Protein AF-A0A1G5WCJ1-F1 (afdb_monomer_lite)

Radius of gyration: 30.23 Å; chains: 1; bounding box: 54×42×114 Å

Secondary structure (DSSP, 8-state):
---------THHHHHHHHHHHHHHHHHHHHHHHHHHHHSS-EEEEEEEE-HHHHHHHHHHHHHHTT--S-S-GGGTS---EEEEEEEE-GGGEEEEEE-HHHHHHHHHHHHHHHHHHHHHHHHHHHHHTT----HHHHHHHHHSS-HHHHHHHHSPPSS--HHHHHHHH-EEEE-SEEEEETTEEEEE-TTSPPEEEEE-------

Sequence (206 aa):
MAARKRRRGFGGVIAVFVIMLLLMSVMIFFFLTKEERLAKQSKWVRQVDLTESVTEGIEDYIRLARLGDEIDVKNIVPSIKYNVILTFKSKGEFDESLDQASYEECESLAYKAFEEAVTLLVKNRLEASGRAGNPSDLITETLGCDLATYLKENAPAILPSFDELNSSTQKSGRAETYLCNGNTLVIVKSGEDPILYDKWEGEGNE

Structure (mmCIF, N/CA/C/O backbone):
data_AF-A0A1G5WCJ1-F1
#
_entry.id   AF-A0A1G5WCJ1-F1
#
loop_
_atom_site.group_PDB
_atom_site.id
_atom_site.type_symbol
_atom_site.label_atom_id
_atom_site.label_alt_id
_atom_site.label_comp_id
_atom_site.label_asym_id
_atom_site.label_entity_id
_atom_site.label_seq_id
_atom_site.pdbx_PDB_ins_code
_atom_site.Cartn_x
_atom_site.Cartn_y
_atom_site.Cartn_z
_atom_site.occupancy
_atom_site.B_iso_or_equiv
_atom_site.auth_seq_id
_atom_site.auth_comp_id
_atom_site.auth_asym_id
_atom_site.auth_atom_id
_atom_site.pdbx_PDB_model_num
ATOM 1 N N . MET A 1 1 ? 24.171 28.658 -86.654 1.00 43.09 1 MET A N 1
ATOM 2 C CA . MET A 1 1 ? 23.282 27.797 -85.837 1.00 43.09 1 MET A CA 1
ATOM 3 C C . MET A 1 1 ? 24.130 26.736 -85.147 1.00 43.09 1 MET A C 1
ATOM 5 O O . MET A 1 1 ? 24.638 25.863 -85.831 1.00 43.09 1 MET A O 1
ATOM 9 N N . ALA A 1 2 ? 24.335 26.824 -83.829 1.00 42.12 2 ALA A N 1
ATOM 10 C CA . ALA A 1 2 ? 25.040 25.798 -83.054 1.00 42.12 2 ALA A CA 1
ATOM 11 C C . ALA A 1 2 ? 24.138 25.331 -81.903 1.00 42.12 2 ALA A C 1
ATOM 13 O O . ALA A 1 2 ? 23.795 26.104 -81.008 1.00 42.12 2 ALA A O 1
ATOM 14 N N . ALA A 1 3 ? 23.705 24.072 -81.970 1.00 48.59 3 ALA A N 1
ATOM 15 C CA . ALA A 1 3 ? 22.795 23.456 -81.016 1.00 48.59 3 ALA A CA 1
ATOM 16 C C . ALA A 1 3 ? 23.517 23.141 -79.692 1.00 48.59 3 ALA A C 1
ATOM 18 O O . ALA A 1 3 ? 24.384 22.269 -79.622 1.00 48.59 3 ALA A O 1
ATOM 19 N N . ARG A 1 4 ? 23.135 23.834 -78.611 1.00 49.94 4 ARG A N 1
ATOM 20 C CA . ARG A 1 4 ? 23.560 23.527 -77.235 1.00 49.94 4 ARG A CA 1
ATOM 21 C C . ARG A 1 4 ? 22.879 22.236 -76.768 1.00 49.94 4 ARG A C 1
ATOM 23 O O . ARG A 1 4 ? 21.769 22.252 -76.239 1.00 49.94 4 ARG A O 1
ATOM 30 N N . LYS A 1 5 ? 23.559 21.102 -76.932 1.00 52.97 5 LYS A N 1
ATOM 31 C CA . LYS A 1 5 ? 23.161 19.818 -76.343 1.00 52.97 5 LYS A CA 1
ATOM 32 C C . LYS A 1 5 ? 23.397 19.884 -74.827 1.00 52.97 5 LYS A C 1
ATOM 34 O O . LYS A 1 5 ? 24.508 19.647 -74.360 1.00 52.97 5 LYS A O 1
ATOM 39 N N . ARG A 1 6 ? 22.362 20.250 -74.054 1.00 56.06 6 ARG A N 1
ATOM 40 C CA . ARG A 1 6 ? 22.354 20.136 -72.582 1.00 56.06 6 ARG A CA 1
ATOM 41 C C . ARG A 1 6 ? 22.563 18.664 -72.222 1.00 56.06 6 ARG A C 1
ATOM 43 O O . ARG A 1 6 ? 21.615 17.884 -72.208 1.00 56.06 6 ARG A O 1
ATOM 50 N N . ARG A 1 7 ? 23.808 18.280 -71.931 1.00 55.56 7 ARG A N 1
ATOM 51 C CA . ARG A 1 7 ? 24.102 17.051 -71.193 1.00 55.56 7 ARG A CA 1
ATOM 52 C C . ARG A 1 7 ? 23.465 17.238 -69.816 1.00 55.56 7 ARG A C 1
ATOM 54 O O . ARG A 1 7 ? 24.009 17.969 -68.995 1.00 55.56 7 ARG A O 1
ATOM 61 N N . ARG A 1 8 ? 22.282 16.656 -69.585 1.00 57.47 8 ARG A N 1
ATOM 62 C CA . ARG A 1 8 ? 21.757 16.453 -68.227 1.00 57.47 8 ARG A CA 1
ATOM 63 C C . ARG A 1 8 ? 22.739 15.493 -67.568 1.00 57.47 8 ARG A C 1
ATOM 65 O O . ARG A 1 8 ? 22.722 14.296 -67.828 1.00 57.47 8 ARG A O 1
ATOM 72 N N . GLY A 1 9 ? 23.730 16.095 -66.921 1.00 52.69 9 GLY A N 1
ATOM 73 C CA . GLY A 1 9 ? 24.936 15.428 -66.484 1.00 52.69 9 GLY A CA 1
ATOM 74 C C . GLY A 1 9 ? 24.606 14.416 -65.408 1.00 52.69 9 GLY A C 1
ATOM 75 O O . GLY A 1 9 ? 23.862 14.708 -64.476 1.00 52.69 9 GLY A O 1
ATOM 76 N N . PHE A 1 10 ? 25.227 13.255 -65.545 1.00 58.56 10 PHE A N 1
ATOM 77 C CA . PHE A 1 10 ? 25.381 12.191 -64.558 1.00 58.56 10 PHE A CA 1
ATOM 78 C C . PHE A 1 10 ? 25.511 12.698 -63.098 1.00 58.56 10 PHE A C 1
ATOM 80 O O . PHE A 1 10 ? 25.010 12.065 -62.175 1.00 58.56 10 PHE A O 1
ATOM 87 N N . GLY A 1 11 ? 26.087 13.891 -62.892 1.00 63.50 11 GLY A N 1
ATOM 88 C CA . GLY A 1 11 ? 26.194 14.563 -61.592 1.00 63.50 11 GLY A CA 1
ATOM 89 C C . GLY A 1 11 ? 24.868 14.870 -60.883 1.00 63.50 11 GLY A C 1
ATOM 90 O O . GLY A 1 11 ? 24.838 14.849 -59.659 1.00 63.50 11 GLY A O 1
ATOM 91 N N . GLY A 1 12 ? 23.763 15.088 -61.605 1.00 73.75 12 GLY A N 1
ATOM 92 C CA . GLY A 1 12 ? 22.447 15.273 -60.975 1.00 73.75 12 GLY A CA 1
ATOM 93 C C . GLY A 1 12 ? 21.912 13.985 -60.343 1.00 73.75 12 GLY A C 1
ATOM 94 O O . GLY A 1 12 ? 21.343 14.018 -59.258 1.00 73.75 12 GLY A O 1
ATOM 95 N N . VAL A 1 13 ? 22.155 12.841 -60.988 1.00 76.88 13 VAL A N 1
ATOM 96 C CA . VAL A 1 13 ? 21.764 11.520 -60.469 1.00 76.88 13 VAL A CA 1
ATOM 97 C C . VAL A 1 13 ? 22.635 11.143 -59.270 1.00 76.88 13 VAL A C 1
ATOM 99 O O . VAL A 1 13 ? 22.115 10.682 -58.258 1.00 76.88 13 VAL A O 1
ATOM 102 N N . ILE A 1 14 ? 23.941 11.423 -59.342 1.00 81.69 14 ILE A N 1
ATOM 103 C CA . ILE A 1 14 ? 24.872 11.217 -58.224 1.00 81.69 14 ILE A CA 1
ATOM 104 C C . ILE A 1 14 ? 24.463 12.065 -57.010 1.00 81.69 14 ILE A C 1
ATOM 106 O O . ILE A 1 14 ? 24.415 11.546 -55.900 1.00 81.69 14 ILE A O 1
ATOM 110 N N . ALA A 1 15 ? 24.111 13.340 -57.210 1.00 82.81 15 ALA A N 1
ATOM 111 C CA . ALA A 1 15 ? 23.685 14.218 -56.120 1.00 82.81 15 ALA A CA 1
ATOM 112 C C . ALA A 1 15 ? 22.428 13.696 -55.401 1.00 82.81 15 ALA A C 1
ATOM 114 O O . ALA A 1 15 ? 22.382 13.699 -54.173 1.00 82.81 15 ALA A O 1
ATOM 115 N N . VAL A 1 16 ? 21.437 13.188 -56.145 1.00 86.12 16 VAL A N 1
ATOM 116 C CA . VAL A 1 16 ? 20.223 12.592 -55.557 1.00 86.12 16 VAL A CA 1
ATOM 117 C C . VAL A 1 16 ? 20.556 11.339 -54.744 1.00 86.12 16 VAL A C 1
ATOM 119 O O . VAL A 1 16 ? 20.069 11.202 -53.624 1.00 86.12 16 VAL A O 1
ATOM 122 N N . PHE A 1 17 ? 21.424 10.460 -55.254 1.00 86.12 17 PHE A N 1
ATOM 123 C CA . PHE A 1 17 ? 21.850 9.256 -54.529 1.00 86.12 17 PHE A CA 1
ATOM 124 C C . PHE A 1 17 ? 22.591 9.580 -53.225 1.00 86.12 17 PHE A C 1
ATOM 126 O O . PHE A 1 17 ? 22.332 8.948 -52.203 1.00 86.12 17 PHE A O 1
ATOM 133 N N . VAL A 1 18 ? 23.469 10.588 -53.232 1.00 88.19 18 VAL A N 1
ATOM 134 C CA . VAL A 1 18 ? 24.195 11.026 -52.027 1.00 88.19 18 VAL A CA 1
ATOM 135 C C . VAL A 1 18 ? 23.238 11.600 -50.980 1.00 88.19 18 VAL A C 1
ATOM 137 O O . VAL A 1 18 ? 23.351 11.264 -49.803 1.00 88.19 18 VAL A O 1
ATOM 140 N N . ILE A 1 19 ? 22.259 12.411 -51.394 1.00 88.88 19 ILE A N 1
ATOM 141 C CA . ILE A 1 19 ? 21.236 12.949 -50.485 1.00 88.88 19 ILE A CA 1
ATOM 142 C C . ILE A 1 19 ? 20.392 11.814 -49.894 1.00 88.88 19 ILE A C 1
ATOM 144 O O . ILE A 1 19 ? 20.124 11.815 -48.695 1.00 88.88 19 ILE A O 1
ATOM 148 N N . MET A 1 20 ? 20.009 10.822 -50.703 1.00 89.12 20 MET A N 1
ATOM 149 C CA . MET A 1 20 ? 19.216 9.693 -50.217 1.00 89.12 20 MET A CA 1
ATOM 150 C C . MET A 1 20 ? 19.988 8.837 -49.203 1.00 89.12 20 MET A C 1
ATOM 152 O O . MET A 1 20 ? 19.424 8.454 -48.181 1.00 89.12 20 MET A O 1
ATOM 156 N N . LEU A 1 21 ? 21.282 8.593 -49.443 1.00 90.00 21 LEU A N 1
ATOM 157 C CA . LEU A 1 21 ? 22.164 7.888 -48.506 1.00 90.00 21 LEU A CA 1
ATOM 158 C C . LEU A 1 21 ? 22.362 8.665 -47.201 1.00 90.00 21 LEU A C 1
ATOM 160 O O . LEU A 1 21 ? 22.341 8.064 -46.131 1.00 90.00 21 LEU A O 1
ATOM 164 N N . LEU A 1 22 ? 22.504 9.992 -47.269 1.00 88.75 22 LEU A N 1
ATOM 165 C CA . LEU A 1 22 ? 22.587 10.842 -46.079 1.00 88.75 22 LEU A CA 1
ATOM 166 C C . LEU A 1 22 ? 21.291 10.807 -45.269 1.00 88.75 22 LEU A C 1
ATOM 168 O O . LEU A 1 22 ? 21.345 10.642 -44.056 1.00 88.75 22 LEU A O 1
ATOM 172 N N . LEU A 1 23 ? 20.130 10.901 -45.921 1.00 88.00 23 LEU A N 1
ATOM 173 C CA . LEU A 1 23 ? 18.834 10.803 -45.243 1.00 88.00 23 LEU A CA 1
ATOM 174 C C . LEU A 1 23 ? 18.635 9.428 -44.595 1.00 88.00 23 LEU A C 1
ATOM 176 O O . LEU A 1 23 ? 18.203 9.361 -43.448 1.00 88.00 23 LEU A O 1
ATOM 180 N N . MET A 1 24 ? 19.016 8.350 -45.286 1.00 84.56 24 MET A N 1
ATOM 181 C CA . MET A 1 24 ? 19.054 6.995 -44.725 1.00 84.56 24 MET A CA 1
ATOM 182 C C . MET A 1 24 ? 19.982 6.917 -43.510 1.00 84.56 24 MET A C 1
ATOM 184 O O . MET A 1 24 ? 19.574 6.419 -42.467 1.00 84.56 24 MET A O 1
ATOM 188 N N . SER A 1 25 ? 21.197 7.463 -43.602 1.00 83.12 25 SER A N 1
ATOM 189 C CA . SER A 1 25 ? 22.155 7.479 -42.493 1.00 83.12 25 SER A CA 1
ATOM 190 C C . SER A 1 25 ? 21.640 8.269 -41.293 1.00 83.12 25 SER A C 1
ATOM 192 O O . SER A 1 25 ? 21.836 7.834 -40.164 1.00 83.12 25 SER A O 1
ATOM 194 N N . VAL A 1 26 ? 20.981 9.409 -41.514 1.00 80.19 26 VAL A N 1
ATOM 195 C CA . VAL A 1 26 ? 20.380 10.217 -40.443 1.00 80.19 26 VAL A CA 1
ATOM 196 C C . VAL A 1 26 ? 19.203 9.480 -39.812 1.00 80.19 26 VAL A C 1
ATOM 198 O O . VAL A 1 26 ? 19.088 9.479 -38.590 1.00 80.19 26 VAL A O 1
ATOM 201 N N . MET A 1 27 ? 18.365 8.807 -40.607 1.00 76.69 27 MET A N 1
ATOM 202 C CA . MET A 1 27 ? 17.286 7.977 -40.071 1.00 76.69 27 MET A CA 1
ATOM 203 C C . MET A 1 27 ? 17.837 6.829 -39.227 1.00 76.69 27 MET A C 1
ATOM 205 O O . MET A 1 27 ? 17.437 6.683 -38.078 1.00 76.69 27 MET A O 1
ATOM 209 N N . ILE A 1 28 ? 18.785 6.056 -39.760 1.00 74.06 28 ILE A N 1
ATOM 210 C CA . ILE A 1 28 ? 19.407 4.929 -39.056 1.00 74.06 28 ILE A CA 1
ATOM 211 C C . ILE A 1 28 ? 20.088 5.416 -37.772 1.00 74.06 28 ILE A C 1
ATOM 213 O O . ILE A 1 28 ? 19.882 4.826 -36.717 1.00 74.06 28 ILE A O 1
ATOM 217 N N . PHE A 1 29 ? 20.826 6.528 -37.825 1.00 70.12 29 PHE A N 1
ATOM 218 C CA . PHE A 1 29 ? 21.435 7.140 -36.645 1.00 70.12 29 PHE A CA 1
ATOM 219 C C . PHE A 1 29 ? 20.384 7.573 -35.618 1.00 70.12 29 PHE A C 1
ATOM 221 O O . PHE A 1 29 ? 20.557 7.323 -34.431 1.00 70.12 29 PHE A O 1
ATOM 228 N N . PHE A 1 30 ? 19.269 8.172 -36.040 1.00 64.25 30 PHE A N 1
ATOM 229 C CA . PHE A 1 30 ? 18.187 8.569 -35.137 1.00 64.25 30 PHE A CA 1
ATOM 230 C C . PHE A 1 30 ? 17.485 7.362 -34.494 1.00 64.25 30 PHE A C 1
ATOM 232 O O . PHE A 1 30 ? 17.177 7.400 -33.307 1.00 64.25 30 PHE A O 1
ATOM 239 N N . PHE A 1 31 ? 17.274 6.273 -35.241 1.00 61.47 31 PHE A N 1
ATOM 240 C CA . PHE A 1 31 ? 16.707 5.032 -34.702 1.00 61.47 31 PHE A CA 1
ATOM 241 C C . PHE A 1 31 ? 17.670 4.327 -33.734 1.00 61.47 31 PHE A C 1
ATOM 243 O O . PHE A 1 31 ? 17.253 3.975 -32.634 1.00 61.47 31 PHE A O 1
ATOM 250 N N . LEU A 1 32 ? 18.956 4.213 -34.081 1.00 59.09 32 LEU A N 1
ATOM 251 C CA . LEU A 1 32 ? 19.982 3.606 -33.219 1.00 59.09 32 LEU A CA 1
ATOM 252 C C . LEU A 1 32 ? 20.230 4.427 -31.944 1.00 59.09 32 LEU A C 1
ATOM 254 O O . LEU A 1 32 ? 20.323 3.881 -30.850 1.00 59.09 32 LEU A O 1
ATOM 258 N N . THR A 1 33 ? 20.277 5.757 -32.049 1.00 54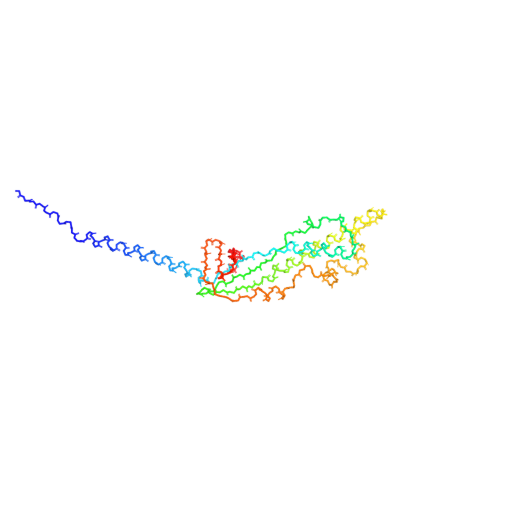.00 33 THR A N 1
ATOM 259 C CA . THR A 1 33 ? 20.492 6.621 -30.874 1.00 54.00 33 THR A CA 1
ATOM 260 C C . THR A 1 33 ? 19.263 6.733 -29.974 1.00 54.00 33 THR A C 1
ATOM 262 O O . THR A 1 33 ? 19.404 7.046 -28.792 1.00 54.00 33 THR A O 1
ATOM 265 N N . LYS A 1 34 ? 18.050 6.464 -30.479 1.00 52.31 34 LYS A N 1
ATOM 266 C CA . LYS A 1 34 ? 16.840 6.405 -29.645 1.00 52.31 34 LYS A CA 1
ATOM 267 C C . LYS A 1 34 ? 16.878 5.208 -28.687 1.00 52.31 34 LYS A C 1
ATOM 269 O O . LYS A 1 34 ? 16.467 5.364 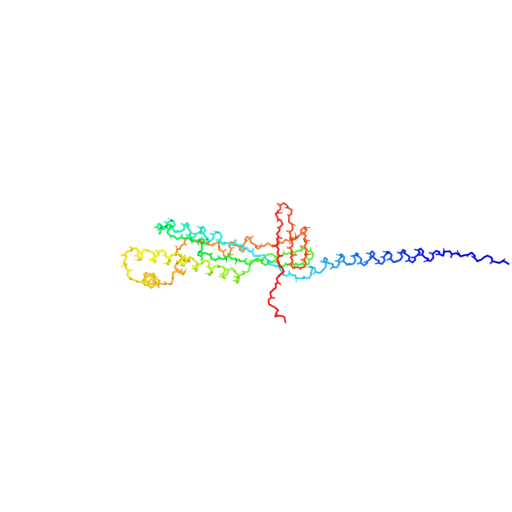-27.540 1.00 52.31 34 LYS A O 1
ATOM 274 N N . GLU A 1 35 ? 17.434 4.073 -29.115 1.00 52.84 35 GLU A N 1
ATOM 275 C CA . GLU A 1 35 ? 17.721 2.931 -28.234 1.00 52.84 35 GLU A CA 1
ATOM 276 C C . GLU A 1 35 ? 18.826 3.265 -27.215 1.00 52.84 35 GLU A C 1
ATOM 278 O O . GLU A 1 35 ? 18.684 2.976 -26.027 1.00 52.84 35 GLU A O 1
ATOM 283 N N . GLU A 1 36 ? 19.888 3.972 -27.623 1.00 49.81 36 GLU A N 1
ATOM 284 C CA . GLU A 1 36 ? 20.954 4.398 -26.696 1.00 49.81 36 GLU A CA 1
ATOM 285 C C . GLU A 1 36 ? 20.496 5.432 -25.655 1.00 49.81 36 GLU A C 1
ATOM 287 O O . GLU A 1 36 ? 21.030 5.480 -24.546 1.00 49.81 36 GLU A O 1
ATOM 292 N N . ARG A 1 37 ? 19.487 6.256 -25.961 1.00 49.75 37 ARG A N 1
ATOM 293 C CA . ARG A 1 37 ? 18.942 7.234 -25.003 1.00 49.75 37 ARG A CA 1
ATOM 294 C C . ARG A 1 37 ? 18.212 6.585 -23.829 1.00 49.75 37 ARG A C 1
ATOM 296 O O . ARG A 1 37 ? 18.174 7.190 -22.763 1.00 49.75 37 ARG A O 1
ATOM 303 N N . LEU A 1 38 ? 17.694 5.370 -24.006 1.00 52.16 38 LEU A N 1
ATOM 304 C CA . LEU A 1 38 ? 17.135 4.549 -22.924 1.00 52.16 38 LEU A CA 1
ATOM 305 C C . LEU A 1 38 ? 18.221 3.754 -22.187 1.00 52.16 38 LEU A C 1
ATOM 307 O O . LEU A 1 38 ? 18.035 3.383 -21.033 1.00 52.16 38 LEU A O 1
ATOM 311 N N . ALA A 1 39 ? 19.377 3.546 -22.830 1.00 50.25 39 ALA A N 1
ATOM 312 C CA . ALA A 1 39 ? 20.534 2.860 -22.259 1.00 50.25 39 ALA A CA 1
ATOM 313 C C . ALA A 1 39 ? 21.329 3.701 -21.240 1.00 50.25 39 ALA A C 1
ATOM 315 O O . ALA A 1 39 ? 22.216 3.162 -20.572 1.00 50.25 39 ALA A O 1
ATOM 316 N N . LYS A 1 40 ? 21.026 4.999 -21.085 1.00 55.94 40 LYS A N 1
ATOM 317 C CA . LYS A 1 40 ? 21.436 5.755 -19.895 1.00 55.94 40 LYS A CA 1
ATOM 318 C C . LYS A 1 40 ? 20.458 5.440 -18.772 1.00 55.94 40 LYS A C 1
ATOM 320 O O . LYS A 1 40 ? 19.258 5.586 -18.975 1.00 55.94 40 LYS A O 1
ATOM 325 N N . GLN A 1 41 ? 20.994 5.016 -17.625 1.00 61.53 41 GLN A N 1
ATOM 326 C CA . GLN A 1 41 ? 20.247 4.643 -16.421 1.00 61.53 41 GLN A CA 1
ATOM 327 C C . GLN A 1 41 ? 19.026 5.545 -16.224 1.00 61.53 41 GLN A C 1
ATOM 329 O O . GLN A 1 41 ? 19.165 6.718 -15.887 1.00 61.53 41 GLN A O 1
ATOM 334 N N . SER A 1 42 ? 17.840 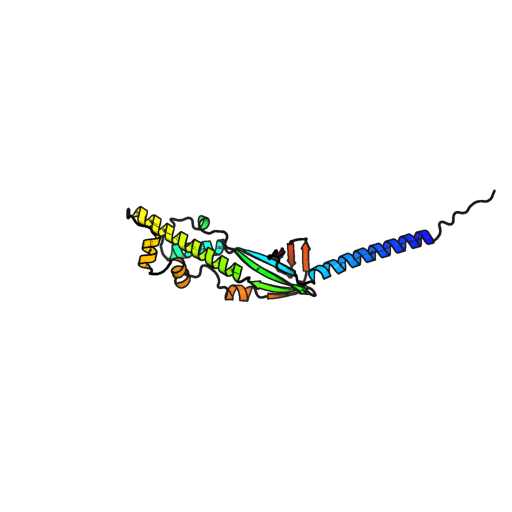5.007 -16.499 1.00 77.06 42 SER A N 1
ATOM 335 C CA . SER A 1 42 ? 16.581 5.738 -16.378 1.00 77.06 42 SER A CA 1
ATOM 336 C C . SER A 1 42 ? 15.716 5.046 -15.341 1.00 77.06 42 SER A C 1
ATOM 338 O O . SER A 1 42 ? 15.626 3.817 -15.308 1.00 77.06 42 SER A O 1
ATOM 340 N N . LYS A 1 43 ? 15.134 5.852 -14.455 1.00 87.69 43 LYS A N 1
ATOM 341 C CA . LYS A 1 43 ? 14.214 5.389 -13.424 1.00 87.69 43 LYS A CA 1
ATOM 342 C C . LYS A 1 43 ? 12.788 5.612 -13.898 1.00 87.69 43 LYS A C 1
ATOM 344 O O . LYS A 1 43 ? 12.458 6.661 -14.455 1.00 87.69 43 LYS A O 1
ATOM 349 N N . TRP A 1 44 ? 11.968 4.612 -13.658 1.00 88.62 44 TRP A N 1
ATOM 350 C CA . TRP A 1 44 ? 10.565 4.569 -14.017 1.00 88.62 44 TRP A CA 1
ATOM 351 C C . TRP A 1 44 ? 9.787 4.045 -12.824 1.00 88.62 44 TRP A C 1
ATOM 353 O O . TRP A 1 44 ? 10.332 3.272 -12.039 1.00 88.62 44 TRP A O 1
ATOM 363 N N . VAL A 1 45 ? 8.535 4.455 -12.672 1.00 91.50 45 VAL A N 1
ATOM 364 C CA . VAL A 1 45 ? 7.690 4.014 -11.570 1.00 91.50 45 VAL A CA 1
ATOM 365 C C . VAL A 1 45 ? 6.328 3.569 -12.026 1.00 91.50 45 VAL A C 1
ATOM 367 O O . VAL A 1 45 ? 5.703 4.163 -12.895 1.00 91.50 45 VAL A O 1
ATOM 370 N N . ARG A 1 46 ? 5.879 2.492 -11.395 1.00 92.25 46 ARG A N 1
ATOM 371 C CA . ARG A 1 46 ? 4.521 1.986 -11.484 1.00 92.25 46 ARG A CA 1
ATOM 372 C C . ARG A 1 46 ? 3.897 2.078 -10.104 1.00 92.25 46 ARG A C 1
ATOM 374 O O . ARG A 1 46 ? 4.455 1.546 -9.147 1.00 92.25 46 ARG A O 1
ATOM 381 N N . GLN A 1 47 ? 2.732 2.701 -10.022 1.00 92.25 47 GLN A N 1
ATOM 382 C CA . GLN A 1 47 ? 1.912 2.656 -8.819 1.00 92.25 47 GLN A CA 1
ATOM 383 C C . GLN A 1 47 ? 1.101 1.364 -8.805 1.00 92.25 47 GLN A C 1
ATOM 385 O O . GLN A 1 47 ? 0.487 1.002 -9.809 1.00 92.25 47 GLN A O 1
ATOM 390 N N . VAL A 1 48 ? 1.110 0.671 -7.674 1.00 92.50 48 VAL A N 1
ATOM 391 C CA . VAL A 1 48 ? 0.270 -0.500 -7.425 1.00 92.50 48 VAL A CA 1
ATOM 392 C C . VAL A 1 48 ? -0.783 -0.110 -6.401 1.00 92.50 48 VAL A C 1
ATOM 394 O O . VAL A 1 48 ? -0.455 0.479 -5.373 1.00 92.50 48 VAL A O 1
ATOM 397 N N . ASP A 1 49 ? -2.041 -0.403 -6.713 1.00 94.31 49 ASP A N 1
ATOM 398 C CA . ASP A 1 49 ? -3.197 -0.066 -5.887 1.00 94.31 49 ASP A CA 1
ATOM 399 C C . ASP A 1 49 ? -3.572 -1.245 -4.986 1.00 94.31 49 ASP A C 1
ATOM 401 O O . ASP A 1 49 ? -3.788 -2.355 -5.471 1.00 94.31 49 ASP A O 1
ATOM 405 N N . LEU A 1 50 ? -3.620 -0.998 -3.677 1.00 94.31 50 LEU A N 1
ATOM 406 C CA . LEU A 1 50 ? -4.024 -1.957 -2.650 1.00 94.31 50 LEU A CA 1
ATOM 407 C C . LEU A 1 50 ? -5.353 -1.571 -1.985 1.00 94.31 50 LEU A C 1
ATOM 409 O O . LEU A 1 50 ? -5.774 -2.239 -1.045 1.00 94.31 50 LEU A O 1
ATOM 413 N N . THR A 1 51 ? -6.031 -0.521 -2.459 1.00 95.12 51 THR A N 1
ATOM 414 C CA . THR A 1 51 ? -7.249 0.029 -1.836 1.00 95.12 51 THR A CA 1
ATOM 415 C C . THR A 1 51 ? -8.332 -1.029 -1.642 1.00 95.12 51 THR A C 1
ATOM 417 O O . THR A 1 51 ? -8.916 -1.126 -0.565 1.00 95.12 51 THR A O 1
ATOM 420 N N . GLU A 1 52 ? -8.591 -1.844 -2.666 1.00 94.25 52 GLU A N 1
ATOM 421 C CA . GLU A 1 52 ? -9.601 -2.908 -2.611 1.00 94.25 52 GLU A CA 1
ATOM 422 C C . GLU A 1 52 ? -9.201 -3.998 -1.612 1.00 94.25 52 GLU A C 1
ATOM 424 O O . GLU A 1 52 ? -9.974 -4.308 -0.713 1.00 94.25 52 GLU A O 1
ATOM 429 N N . SER A 1 53 ? -7.953 -4.474 -1.674 1.00 93.06 53 SER A N 1
ATOM 430 C CA . SER A 1 53 ? -7.432 -5.480 -0.739 1.00 93.06 53 SER A CA 1
ATOM 431 C C . SER A 1 53 ? -7.482 -5.015 0.719 1.00 93.06 53 SER A C 1
ATOM 433 O O . SER A 1 53 ? -7.801 -5.807 1.602 1.00 93.06 53 SER A O 1
ATOM 435 N N . VAL A 1 54 ? -7.170 -3.743 0.988 1.00 94.94 54 VAL A N 1
ATOM 436 C CA . VAL A 1 54 ? -7.249 -3.179 2.343 1.00 94.94 54 VAL A CA 1
ATOM 437 C C . VAL A 1 54 ? -8.700 -3.060 2.796 1.00 94.94 54 VAL A C 1
ATOM 439 O O . VAL A 1 54 ? -9.011 -3.388 3.939 1.00 94.94 54 VAL A O 1
ATOM 442 N N . THR A 1 55 ? -9.589 -2.622 1.904 1.00 95.38 55 THR A N 1
ATOM 443 C CA . THR A 1 55 ? -11.028 -2.516 2.182 1.00 95.38 55 THR A CA 1
ATOM 444 C C . THR A 1 55 ? -11.599 -3.880 2.563 1.00 95.38 55 THR A C 1
ATOM 446 O O . THR A 1 55 ? -12.211 -4.005 3.621 1.00 95.38 55 THR A O 1
ATOM 449 N N . GLU A 1 56 ? -11.326 -4.911 1.760 1.00 94.19 56 GLU A N 1
ATOM 450 C CA . GLU A 1 56 ? -11.729 -6.294 2.034 1.00 94.19 56 GLU A CA 1
ATOM 451 C C . GLU A 1 56 ? -11.159 -6.799 3.365 1.00 94.19 56 GLU A C 1
ATOM 453 O O . GLU A 1 56 ? -11.891 -7.376 4.165 1.00 94.19 56 GLU A O 1
ATOM 458 N N . GLY A 1 57 ? -9.881 -6.528 3.652 1.00 94.25 57 GLY A N 1
ATOM 459 C CA . GLY A 1 57 ? -9.249 -6.921 4.914 1.00 94.25 57 GLY A CA 1
ATOM 460 C C . GLY A 1 57 ? -9.909 -6.291 6.147 1.00 94.25 57 GLY A C 1
ATOM 461 O O . GLY A 1 57 ? -10.127 -6.968 7.156 1.00 94.25 57 GLY A O 1
ATOM 462 N N . ILE A 1 58 ? -10.269 -5.007 6.067 1.00 94.56 58 ILE A N 1
ATOM 463 C CA . ILE A 1 58 ? -10.974 -4.302 7.147 1.00 94.56 58 ILE A CA 1
ATOM 464 C C . ILE A 1 58 ? -12.402 -4.847 7.308 1.00 94.56 58 ILE A C 1
ATOM 466 O O . ILE A 1 58 ? -12.828 -5.121 8.433 1.00 94.56 58 ILE A O 1
ATOM 470 N N . GLU A 1 59 ? -13.139 -5.043 6.211 1.00 93.31 59 GLU A N 1
ATOM 471 C CA . GLU A 1 59 ? -14.488 -5.625 6.236 1.00 93.31 59 GLU A CA 1
ATOM 472 C C . GLU A 1 59 ? -14.492 -7.040 6.826 1.00 93.31 59 GLU A C 1
ATOM 474 O O . GLU A 1 59 ? -15.328 -7.369 7.674 1.00 93.31 59 GLU A O 1
ATOM 479 N N . ASP A 1 60 ? -13.533 -7.871 6.424 1.00 92.69 60 ASP A N 1
ATOM 480 C CA . ASP A 1 60 ? -13.372 -9.224 6.940 1.00 92.69 60 ASP A CA 1
ATOM 481 C C .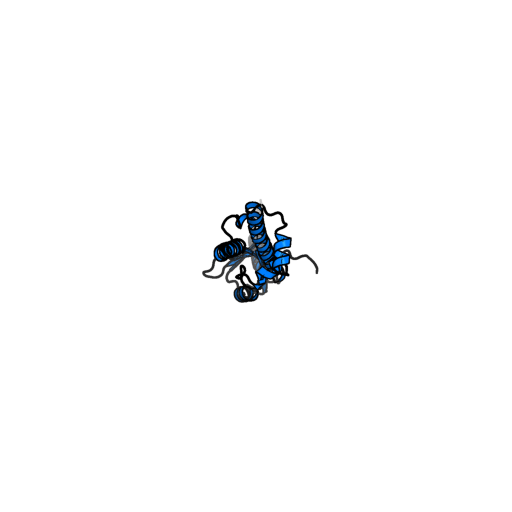 ASP A 1 60 ? -13.075 -9.215 8.438 1.00 92.69 60 ASP A C 1
ATOM 483 O O . ASP A 1 60 ? -13.683 -9.986 9.187 1.00 92.69 60 ASP A O 1
ATOM 487 N N . TYR A 1 61 ? -12.215 -8.309 8.913 1.00 91.62 61 TYR A N 1
ATOM 488 C CA . TYR A 1 61 ? -11.987 -8.152 10.346 1.00 91.62 61 TYR A CA 1
ATOM 489 C C . TYR A 1 61 ? -13.262 -7.759 11.093 1.00 91.62 61 TYR A C 1
ATOM 491 O O . TYR A 1 61 ? -13.605 -8.392 12.093 1.00 91.62 61 TYR A O 1
ATOM 499 N N . ILE A 1 62 ? -13.985 -6.743 10.615 1.00 90.56 62 ILE A N 1
ATOM 500 C CA . ILE A 1 62 ? -15.236 -6.272 11.227 1.00 90.56 62 ILE A CA 1
ATOM 501 C C . ILE A 1 62 ? -16.249 -7.420 11.332 1.00 90.56 62 ILE A C 1
ATOM 503 O O . ILE A 1 62 ? -16.870 -7.619 12.387 1.00 90.56 62 ILE A O 1
ATOM 507 N N . ARG A 1 63 ? -16.361 -8.223 10.267 1.00 88.38 63 ARG A N 1
ATOM 508 C CA . ARG A 1 63 ? -17.222 -9.407 10.205 1.00 88.38 63 ARG A CA 1
ATOM 509 C C . ARG A 1 63 ? -16.786 -10.479 11.206 1.00 88.38 63 ARG A C 1
ATOM 511 O O . ARG A 1 63 ? -17.616 -10.981 11.968 1.00 88.38 63 ARG A O 1
ATOM 518 N N . LEU A 1 64 ? -15.494 -10.814 11.249 1.00 86.56 64 LEU A N 1
ATOM 519 C CA . LEU A 1 64 ? -14.927 -11.820 12.159 1.00 86.56 64 LEU A CA 1
ATOM 520 C C . LEU A 1 64 ? -15.051 -11.409 13.631 1.00 86.56 64 LEU A C 1
ATOM 522 O O . LEU A 1 64 ? -15.422 -12.228 14.475 1.00 86.56 64 LEU A O 1
ATOM 526 N N . ALA A 1 65 ? -14.812 -10.134 13.931 1.00 84.44 65 ALA A N 1
ATOM 527 C CA . ALA A 1 65 ? -14.936 -9.553 15.263 1.00 84.44 65 ALA A CA 1
ATOM 528 C C . ALA A 1 65 ? -16.400 -9.322 15.687 1.00 84.44 65 ALA A C 1
ATOM 530 O O . ALA A 1 65 ? -16.658 -8.917 16.823 1.00 84.44 65 ALA A O 1
ATOM 531 N N . ARG A 1 66 ? -17.375 -9.593 14.801 1.00 82.38 66 ARG A N 1
ATOM 532 C CA . ARG A 1 66 ? -18.814 -9.356 15.020 1.00 82.38 66 ARG A CA 1
ATOM 533 C C . ARG A 1 66 ? -19.090 -7.917 15.465 1.00 82.38 66 ARG A C 1
ATOM 535 O O . ARG A 1 66 ? -19.931 -7.652 16.332 1.00 82.38 66 ARG A O 1
ATOM 542 N N . LEU A 1 67 ? -18.349 -6.977 14.880 1.00 76.75 67 LEU A N 1
ATOM 543 C CA . LEU A 1 67 ? -18.512 -5.553 15.152 1.00 76.75 67 LEU A CA 1
ATOM 544 C C . LEU A 1 67 ? -19.743 -4.969 14.427 1.00 76.75 67 LEU A C 1
ATOM 546 O O . LEU A 1 67 ? -20.276 -3.955 14.877 1.00 76.75 67 LEU A O 1
ATOM 550 N N . GLY A 1 68 ? -20.295 -5.700 13.454 1.00 70.50 68 GLY A N 1
ATOM 551 C CA . GLY A 1 68 ? -21.526 -5.368 12.727 1.00 70.50 68 GLY A CA 1
ATOM 552 C C . GLY A 1 68 ? -21.246 -4.685 11.389 1.00 70.50 68 GLY A C 1
ATOM 553 O O . GLY A 1 68 ? -20.125 -4.263 11.144 1.00 70.50 68 GLY A O 1
ATOM 554 N N . ASP A 1 69 ? -22.272 -4.548 10.548 1.00 73.25 69 ASP A N 1
ATOM 555 C CA . ASP A 1 69 ? -22.151 -4.042 9.166 1.00 73.25 69 ASP A CA 1
ATOM 556 C C . ASP A 1 69 ? -22.654 -2.586 9.040 1.00 73.25 69 ASP A C 1
ATOM 558 O O . ASP A 1 69 ? -23.220 -2.176 8.030 1.00 73.25 69 ASP A O 1
ATOM 562 N N . GLU A 1 70 ? -22.530 -1.803 10.114 1.00 75.31 70 GLU A N 1
ATOM 563 C CA . GLU A 1 70 ? -23.152 -0.473 10.235 1.00 75.31 70 GLU A CA 1
ATOM 564 C C . GLU A 1 70 ? -22.370 0.651 9.539 1.00 75.31 70 GLU A C 1
ATOM 566 O O . GLU A 1 70 ? -22.829 1.795 9.525 1.00 75.31 70 GLU A O 1
ATOM 571 N N . ILE A 1 71 ? -21.192 0.354 8.986 1.00 86.31 71 ILE A N 1
ATOM 572 C CA . ILE A 1 71 ? -20.319 1.342 8.350 1.00 86.31 71 ILE A CA 1
ATOM 573 C C . ILE A 1 71 ? -19.973 0.938 6.919 1.00 86.31 71 ILE A C 1
ATOM 575 O O . ILE A 1 71 ? -19.745 -0.231 6.621 1.00 86.31 71 ILE A O 1
ATOM 579 N N . ASP A 1 72 ? -19.909 1.933 6.037 1.00 89.38 72 ASP A N 1
ATOM 580 C CA . ASP A 1 72 ? -19.444 1.766 4.662 1.00 89.38 72 ASP A CA 1
ATOM 581 C C . ASP A 1 72 ? -17.923 1.964 4.620 1.00 89.38 72 ASP A C 1
ATOM 583 O O . ASP A 1 72 ? -17.432 3.089 4.488 1.00 89.38 72 ASP A O 1
ATOM 587 N N . VAL A 1 73 ? -17.179 0.864 4.787 1.00 91.50 73 VAL A N 1
ATOM 588 C CA . VAL A 1 73 ? -15.705 0.855 4.839 1.00 91.50 73 VAL A CA 1
ATOM 589 C C . VAL A 1 73 ? -15.104 1.461 3.571 1.00 91.50 73 VAL A C 1
ATOM 591 O O . VAL A 1 73 ? -14.117 2.192 3.639 1.00 91.50 73 VAL A O 1
ATOM 594 N N . LYS A 1 74 ? -15.742 1.251 2.417 1.00 91.50 74 LYS A N 1
ATOM 595 C CA . LYS A 1 74 ? -15.269 1.749 1.124 1.00 91.50 74 LYS A CA 1
ATOM 596 C C . LYS A 1 74 ? -15.182 3.277 1.053 1.00 91.50 74 LYS A C 1
ATOM 598 O O . LYS A 1 74 ? -14.346 3.799 0.323 1.00 91.50 74 LYS A O 1
ATOM 603 N N . ASN A 1 75 ? -16.022 3.997 1.801 1.00 92.25 75 ASN A N 1
ATOM 604 C CA . ASN A 1 75 ? -15.964 5.463 1.865 1.00 92.25 75 ASN A CA 1
ATOM 605 C C . ASN A 1 75 ? -14.933 5.986 2.875 1.00 92.25 75 ASN A C 1
ATOM 607 O O . ASN A 1 75 ? -14.633 7.178 2.864 1.00 92.25 75 ASN A O 1
ATOM 611 N N . ILE A 1 76 ? -14.427 5.118 3.754 1.00 92.31 76 ILE A N 1
ATOM 612 C CA . ILE A 1 76 ? -13.425 5.451 4.774 1.00 92.31 76 ILE A CA 1
ATOM 613 C C . ILE A 1 76 ? -12.022 5.240 4.207 1.00 92.31 76 ILE A C 1
ATOM 615 O O . ILE A 1 76 ? -11.131 6.057 4.424 1.00 92.31 76 ILE A O 1
ATOM 619 N N . VAL A 1 77 ? -11.821 4.149 3.466 1.00 93.69 77 VAL A N 1
ATOM 620 C CA . VAL A 1 77 ? -10.504 3.774 2.953 1.00 93.69 77 VAL A CA 1
ATOM 621 C C . VAL A 1 77 ? -10.087 4.725 1.819 1.00 93.69 77 VAL A C 1
ATOM 623 O O . VAL A 1 77 ? -10.741 4.763 0.773 1.00 93.69 77 VAL A O 1
ATOM 626 N N . PRO A 1 78 ? -9.003 5.510 1.989 1.00 92.88 78 PRO A N 1
ATOM 627 C CA . PRO A 1 78 ? -8.487 6.358 0.925 1.00 92.88 78 PRO A CA 1
ATOM 628 C C . PRO A 1 78 ? -7.799 5.510 -0.154 1.00 92.88 78 PRO A C 1
ATOM 630 O O . PRO A 1 78 ? -7.608 4.309 -0.006 1.00 92.88 78 PRO A O 1
ATOM 633 N N . SER A 1 79 ? -7.360 6.148 -1.240 1.00 94.31 79 SER A N 1
ATOM 634 C CA . SER A 1 79 ? -6.505 5.487 -2.233 1.00 94.31 79 SER A CA 1
ATOM 635 C C . SER A 1 79 ? -5.184 5.051 -1.584 1.00 94.31 79 SER A C 1
ATOM 637 O O . SER A 1 79 ? -4.334 5.895 -1.308 1.00 94.31 79 SER A O 1
ATOM 639 N N . ILE A 1 80 ? -4.987 3.747 -1.405 1.00 94.00 80 ILE A N 1
ATOM 640 C CA . ILE A 1 80 ? -3.789 3.155 -0.802 1.00 94.00 80 ILE A CA 1
ATOM 641 C C . ILE A 1 80 ? -2.926 2.573 -1.914 1.00 94.00 80 ILE A C 1
ATOM 643 O O . ILE A 1 80 ? -3.297 1.598 -2.567 1.00 94.00 80 ILE A O 1
ATOM 647 N N . LYS A 1 81 ? -1.780 3.208 -2.162 1.00 94.69 81 LYS A N 1
ATOM 648 C CA . LYS A 1 81 ? -0.895 2.882 -3.280 1.00 94.69 81 LYS A CA 1
ATOM 649 C C . LYS A 1 81 ? 0.554 2.868 -2.839 1.00 94.69 81 LYS A C 1
ATOM 651 O O . LYS A 1 81 ? 0.954 3.701 -2.033 1.00 94.69 81 LYS A O 1
ATOM 656 N N . TYR A 1 82 ? 1.337 1.982 -3.442 1.00 93.56 82 TYR A N 1
ATOM 657 C CA . TYR A 1 82 ? 2.786 1.969 -3.289 1.00 93.56 82 TYR A CA 1
ATOM 658 C C . TYR A 1 82 ? 3.494 2.012 -4.646 1.00 93.56 82 TYR A C 1
ATOM 660 O O . TYR A 1 82 ? 2.948 1.604 -5.676 1.00 93.56 82 TYR A O 1
ATOM 668 N N . ASN A 1 83 ? 4.733 2.495 -4.648 1.00 93.88 83 ASN A N 1
ATOM 669 C CA . ASN A 1 83 ? 5.547 2.624 -5.848 1.00 93.88 83 ASN A CA 1
ATOM 670 C C . ASN A 1 83 ? 6.444 1.397 -6.054 1.00 93.88 83 ASN A C 1
ATOM 672 O O . ASN A 1 83 ? 7.167 0.963 -5.158 1.00 93.88 83 ASN A O 1
ATOM 676 N N . VAL A 1 84 ? 6.464 0.881 -7.280 1.00 92.12 84 VAL A N 1
ATOM 677 C CA . VAL A 1 84 ? 7.495 -0.039 -7.767 1.00 92.12 84 VAL A CA 1
ATOM 678 C C . VAL A 1 84 ? 8.416 0.724 -8.700 1.00 92.12 84 VAL A C 1
ATOM 680 O O . VAL A 1 84 ? 7.977 1.234 -9.733 1.00 92.12 84 VAL A O 1
ATOM 683 N N . ILE A 1 85 ? 9.695 0.780 -8.342 1.00 91.50 85 ILE A N 1
ATOM 684 C CA . ILE A 1 85 ? 10.743 1.439 -9.112 1.00 91.50 85 ILE A CA 1
ATOM 685 C C . ILE A 1 85 ? 11.354 0.432 -10.069 1.00 91.50 85 ILE A C 1
ATOM 687 O O . ILE A 1 85 ? 11.829 -0.626 -9.668 1.00 91.50 85 ILE A O 1
ATOM 691 N N . LEU A 1 86 ? 11.391 0.802 -11.340 1.00 89.12 86 LEU A N 1
ATOM 692 C CA . LEU A 1 86 ? 12.137 0.108 -12.365 1.00 89.12 86 LEU A CA 1
ATOM 693 C C . LEU A 1 86 ? 13.342 0.946 -12.776 1.00 89.12 86 LEU A C 1
ATOM 695 O O . LEU A 1 86 ? 13.220 2.086 -13.226 1.00 89.12 86 LEU A O 1
ATOM 699 N N . THR A 1 87 ? 14.523 0.356 -12.648 1.00 88.06 87 THR A N 1
ATOM 700 C CA . THR A 1 87 ? 15.784 0.943 -13.090 1.00 88.06 87 THR A CA 1
ATOM 701 C C . THR A 1 87 ? 16.225 0.255 -14.371 1.00 88.06 87 THR A C 1
ATOM 703 O O . THR A 1 87 ? 16.688 -0.885 -14.348 1.00 88.06 87 THR A O 1
ATOM 706 N N . PHE A 1 88 ? 16.105 0.956 -15.497 1.00 81.56 88 PHE A N 1
ATOM 707 C CA . PHE A 1 88 ? 16.636 0.482 -16.770 1.00 81.56 88 PHE A CA 1
ATOM 708 C C . PHE A 1 88 ? 18.157 0.619 -16.791 1.00 81.56 88 PHE A C 1
ATOM 710 O O . PHE A 1 88 ? 18.710 1.676 -16.486 1.00 81.56 88 PHE A O 1
ATOM 717 N N . LYS A 1 89 ? 18.834 -0.454 -17.183 1.00 79.31 89 LYS A N 1
ATOM 718 C CA . LYS A 1 89 ? 20.278 -0.536 -17.398 1.00 79.31 89 LYS A CA 1
ATOM 719 C C . LYS A 1 89 ? 20.590 -0.543 -18.896 1.00 79.31 89 LYS A C 1
ATOM 721 O O . LYS A 1 89 ? 19.715 -0.580 -19.763 1.00 79.31 89 LYS A O 1
ATOM 726 N N . SER A 1 90 ? 21.881 -0.526 -19.218 1.00 71.25 90 SER A N 1
ATOM 727 C CA . SER A 1 90 ? 22.339 -0.670 -20.599 1.00 71.25 90 SER A CA 1
ATOM 728 C C . SER A 1 90 ? 21.889 -2.006 -21.207 1.00 71.25 90 SER A C 1
ATOM 730 O O . SER A 1 90 ? 21.820 -3.010 -20.505 1.00 71.25 90 SER A O 1
ATOM 732 N N . LYS A 1 91 ? 21.677 -2.037 -22.530 1.00 70.00 91 LYS A N 1
ATOM 733 C CA . LYS A 1 91 ? 21.396 -3.261 -23.318 1.00 70.00 91 LYS A CA 1
ATOM 734 C C . LYS A 1 91 ? 20.054 -3.957 -23.018 1.00 70.00 91 LYS A C 1
ATOM 736 O O . LYS A 1 91 ? 19.897 -5.142 -23.326 1.00 70.00 91 LYS A O 1
ATOM 741 N N . GLY A 1 92 ? 19.082 -3.214 -22.485 1.00 69.00 92 GLY A N 1
ATOM 742 C CA . GLY A 1 92 ? 17.724 -3.707 -22.230 1.00 69.00 92 GLY A CA 1
ATOM 743 C C . GLY A 1 92 ? 17.591 -4.539 -20.955 1.00 69.00 92 GLY A C 1
ATOM 744 O O . GLY A 1 92 ? 16.573 -5.198 -20.768 1.00 69.00 92 GLY A O 1
ATOM 745 N N . GLU A 1 93 ? 18.611 -4.534 -20.099 1.00 82.88 93 GLU A N 1
ATOM 746 C CA . GLU A 1 93 ? 18.516 -5.069 -18.742 1.00 82.88 93 GLU A CA 1
ATOM 747 C C . GLU A 1 93 ? 17.762 -4.084 -17.845 1.00 82.88 93 GLU A C 1
ATOM 749 O O . GLU A 1 93 ? 17.846 -2.872 -18.041 1.00 82.88 93 GLU A O 1
ATOM 754 N N . PHE A 1 94 ? 17.039 -4.587 -16.853 1.00 86.25 94 PHE A N 1
ATOM 755 C CA . PHE A 1 94 ? 16.368 -3.766 -15.852 1.00 86.25 94 PHE A CA 1
ATOM 756 C C . PHE A 1 94 ? 16.357 -4.470 -14.496 1.00 86.25 94 PHE A C 1
ATOM 758 O O . PHE A 1 94 ? 16.415 -5.700 -14.434 1.00 86.25 94 PHE A O 1
ATOM 765 N N . ASP A 1 95 ? 16.249 -3.680 -13.430 1.00 88.38 95 ASP A N 1
ATOM 766 C CA . ASP A 1 95 ? 15.913 -4.160 -12.089 1.00 88.38 95 ASP A CA 1
ATOM 767 C C . ASP A 1 95 ? 14.611 -3.506 -11.625 1.00 88.38 95 ASP A C 1
ATOM 769 O O . ASP A 1 95 ? 14.448 -2.292 -11.755 1.00 88.38 95 ASP A O 1
ATOM 773 N N . GLU A 1 96 ? 13.708 -4.301 -11.064 1.00 89.38 96 GLU A N 1
ATOM 774 C CA . GLU A 1 96 ? 12.527 -3.848 -10.331 1.00 89.38 96 GLU A CA 1
ATOM 775 C C . GLU A 1 96 ? 12.794 -3.927 -8.821 1.00 89.38 96 GLU A C 1
ATOM 777 O O . GLU A 1 96 ? 13.373 -4.899 -8.333 1.00 89.38 96 GLU A O 1
ATOM 782 N N . SER A 1 97 ? 12.367 -2.909 -8.077 1.00 90.50 97 SER A N 1
ATOM 783 C CA . SER A 1 97 ? 12.446 -2.856 -6.616 1.00 90.50 97 SER A CA 1
ATOM 784 C C . SER A 1 97 ? 11.232 -2.143 -6.033 1.00 90.50 97 SER A C 1
ATOM 786 O O . SER A 1 97 ? 10.725 -1.186 -6.620 1.00 90.50 97 SER A O 1
ATOM 788 N N . LEU A 1 98 ? 10.797 -2.576 -4.855 1.00 92.50 98 LEU A N 1
ATOM 789 C CA . LEU A 1 98 ? 9.776 -1.877 -4.086 1.00 92.50 98 LEU A CA 1
ATOM 790 C C . LEU A 1 98 ? 10.361 -0.595 -3.476 1.00 92.50 98 LEU A C 1
ATOM 792 O O . LEU A 1 98 ? 11.453 -0.623 -2.908 1.00 92.50 98 LEU A O 1
ATOM 796 N N . ASP A 1 99 ? 9.650 0.524 -3.594 1.00 93.19 99 ASP A N 1
ATOM 797 C CA . ASP A 1 99 ? 10.020 1.758 -2.903 1.00 93.19 99 ASP A CA 1
ATOM 798 C C . ASP A 1 99 ? 9.595 1.684 -1.433 1.00 93.19 99 ASP A C 1
ATOM 800 O O . ASP A 1 99 ? 8.404 1.709 -1.116 1.00 93.19 99 ASP A O 1
ATOM 804 N N . GLN A 1 100 ? 10.573 1.582 -0.533 1.00 93.50 100 GLN A N 1
ATOM 805 C CA . GLN A 1 100 ? 10.320 1.408 0.896 1.00 93.50 100 GLN A CA 1
ATOM 806 C C . GLN A 1 100 ? 9.554 2.586 1.501 1.00 93.50 100 GLN A C 1
ATOM 808 O O . GLN A 1 100 ? 8.591 2.364 2.228 1.00 93.50 100 GLN A O 1
ATOM 813 N N . ALA A 1 101 ? 9.923 3.824 1.161 1.00 93.56 101 ALA A N 1
ATOM 814 C CA . ALA A 1 101 ? 9.258 5.005 1.708 1.00 93.56 101 ALA A CA 1
ATOM 815 C C . ALA A 1 101 ? 7.779 5.056 1.290 1.00 93.56 101 ALA A C 1
ATOM 817 O O . ALA A 1 101 ? 6.900 5.296 2.114 1.00 93.56 101 ALA A O 1
ATOM 818 N N . SER A 1 102 ? 7.496 4.754 0.019 1.00 94.12 102 SER A N 1
ATOM 819 C CA . SER A 1 102 ? 6.122 4.679 -0.477 1.00 94.12 102 SER A CA 1
ATOM 820 C C . SER A 1 102 ? 5.324 3.534 0.157 1.00 94.12 102 SER A C 1
ATOM 822 O O . SER A 1 102 ? 4.130 3.699 0.402 1.00 94.12 102 SER A O 1
ATOM 824 N N . TYR A 1 103 ? 5.954 2.394 0.458 1.00 94.94 103 TYR A N 1
ATOM 825 C CA . TYR A 1 103 ? 5.290 1.315 1.192 1.00 94.94 103 TYR A CA 1
ATOM 826 C C . TYR A 1 103 ? 4.996 1.699 2.653 1.00 94.94 103 TYR A C 1
ATOM 828 O O . TYR A 1 103 ? 3.905 1.424 3.141 1.00 94.94 103 TYR A O 1
ATOM 836 N N . GLU A 1 104 ? 5.918 2.362 3.352 1.00 94.94 104 GLU A N 1
ATOM 837 C CA . GLU A 1 104 ? 5.699 2.827 4.732 1.00 94.94 104 GLU A CA 1
ATOM 838 C C . GLU A 1 104 ? 4.550 3.849 4.816 1.00 94.94 104 GLU A C 1
ATOM 840 O O . GLU A 1 104 ? 3.722 3.792 5.729 1.00 94.94 104 GLU A O 1
ATOM 845 N N . GLU A 1 105 ? 4.444 4.751 3.835 1.00 94.69 105 GLU A N 1
ATOM 846 C CA . GLU A 1 105 ? 3.307 5.671 3.714 1.00 94.69 105 GLU A CA 1
ATOM 847 C C . GLU A 1 105 ? 1.994 4.916 3.453 1.00 94.69 105 GLU A C 1
ATOM 849 O O . GLU A 1 105 ? 0.991 5.157 4.129 1.00 94.69 105 GLU A O 1
ATOM 854 N N . CYS A 1 106 ? 2.015 3.958 2.523 1.00 94.81 106 CYS A N 1
ATOM 855 C CA . CYS A 1 106 ? 0.899 3.061 2.224 1.00 94.81 106 CYS A CA 1
ATOM 856 C C . CYS A 1 106 ? 0.423 2.299 3.474 1.00 94.81 106 CYS A C 1
ATOM 858 O O . CYS A 1 106 ? -0.775 2.257 3.757 1.00 94.81 106 CYS A O 1
ATOM 860 N N . GLU A 1 107 ? 1.350 1.744 4.257 1.00 94.81 107 GLU A N 1
ATOM 861 C CA . GLU A 1 107 ? 1.058 1.043 5.507 1.00 94.81 107 GLU A CA 1
ATOM 862 C C . GLU A 1 107 ? 0.429 1.979 6.545 1.00 94.81 107 GLU A C 1
ATOM 864 O O . GLU A 1 107 ? -0.599 1.652 7.142 1.00 94.81 107 GLU A O 1
ATOM 869 N N . SER A 1 108 ? 0.998 3.174 6.723 1.00 94.06 108 SER A N 1
ATOM 870 C CA . SER A 1 108 ? 0.463 4.191 7.632 1.00 94.06 108 SER A CA 1
ATOM 871 C C . SER A 1 108 ? -0.974 4.581 7.272 1.00 94.06 108 SER A C 1
ATOM 873 O O . SER A 1 108 ? -1.835 4.656 8.151 1.00 94.06 108 SER A O 1
ATOM 875 N N . LEU A 1 109 ? -1.258 4.800 5.984 1.00 95.62 109 LEU A N 1
ATOM 876 C CA . LEU A 1 109 ? -2.597 5.143 5.501 1.00 95.62 109 LEU A CA 1
ATOM 877 C C . LEU A 1 109 ? -3.602 4.009 5.727 1.00 95.62 109 LEU A C 1
ATOM 879 O O . LEU A 1 109 ? -4.718 4.273 6.173 1.00 95.62 109 LEU A O 1
ATOM 883 N N . ALA A 1 110 ? -3.205 2.761 5.473 1.00 95.62 110 ALA A N 1
ATOM 884 C CA . ALA A 1 110 ? -4.070 1.602 5.672 1.00 95.62 110 ALA A CA 1
ATOM 885 C C . ALA A 1 110 ? -4.494 1.435 7.135 1.00 95.62 110 ALA A C 1
ATOM 887 O O . ALA A 1 110 ? -5.684 1.308 7.424 1.00 95.62 110 ALA A O 1
ATOM 888 N N . TYR A 1 111 ? -3.543 1.495 8.071 1.00 95.06 111 TYR A N 1
ATOM 889 C CA . TYR A 1 111 ? -3.860 1.325 9.491 1.00 95.06 111 TYR A CA 1
ATOM 890 C C . TYR A 1 111 ? -4.598 2.523 10.094 1.00 95.06 111 TYR A C 1
ATOM 892 O O . TYR A 1 111 ? -5.408 2.329 10.997 1.00 95.06 111 TYR A O 1
ATOM 900 N N . LYS A 1 112 ? -4.416 3.737 9.557 1.00 94.38 112 LYS A N 1
ATOM 901 C CA . LYS A 1 112 ? -5.258 4.890 9.919 1.00 94.38 112 LYS A CA 1
ATOM 902 C C . LYS A 1 112 ? -6.704 4.723 9.458 1.00 94.38 112 LYS A C 1
ATOM 904 O O . LYS A 1 112 ? -7.617 4.984 10.233 1.00 94.38 112 LYS A O 1
ATOM 909 N N . ALA A 1 113 ? -6.923 4.255 8.229 1.00 94.62 113 ALA A N 1
ATOM 910 C CA . ALA A 1 113 ? -8.273 3.965 7.744 1.00 94.62 113 ALA A CA 1
ATOM 911 C C . ALA A 1 113 ? -8.942 2.856 8.574 1.00 94.62 113 ALA A C 1
ATOM 913 O O . ALA A 1 113 ? -10.133 2.920 8.881 1.00 94.62 113 ALA A O 1
ATOM 914 N N . PHE A 1 114 ? -8.158 1.860 8.992 1.00 94.75 114 PHE A N 1
ATOM 915 C CA . PHE A 1 114 ? -8.636 0.795 9.862 1.00 94.75 114 PHE A CA 1
ATOM 916 C C . PHE A 1 114 ? -9.013 1.310 11.263 1.00 94.75 114 PHE A C 1
ATOM 918 O O . PHE A 1 114 ? -10.091 0.998 11.775 1.00 94.75 114 PHE A O 1
ATOM 925 N N . GLU A 1 115 ? -8.169 2.151 11.862 1.00 93.94 115 GLU A N 1
ATOM 926 C CA . GLU A 1 115 ? -8.474 2.850 13.112 1.00 93.94 115 GLU A CA 1
ATOM 927 C C . GLU A 1 115 ? -9.774 3.661 13.002 1.00 93.94 115 GLU A C 1
ATOM 929 O O . GLU A 1 115 ? -10.632 3.575 13.886 1.00 93.94 115 GLU A O 1
ATOM 934 N N . GLU A 1 116 ? -9.949 4.421 11.919 1.00 93.75 116 GLU A N 1
ATOM 935 C CA . GLU A 1 116 ? -11.139 5.243 11.692 1.00 93.75 116 GLU A CA 1
ATOM 936 C C . GLU A 1 116 ? -12.411 4.389 11.596 1.00 93.75 116 GLU A C 1
ATOM 938 O O . GLU A 1 116 ? -13.408 4.692 12.257 1.00 93.75 116 GLU A O 1
ATOM 943 N N . ALA A 1 117 ? -12.361 3.276 10.859 1.00 93.44 117 ALA A N 1
ATOM 944 C CA . ALA A 1 117 ? -13.474 2.337 10.741 1.00 93.44 117 ALA A CA 1
ATOM 945 C C . ALA A 1 117 ? -13.898 1.771 12.109 1.00 93.44 117 ALA A C 1
ATOM 947 O O . ALA A 1 117 ? -15.076 1.806 12.478 1.00 93.44 117 ALA A O 1
ATOM 948 N N . VAL A 1 118 ? -12.940 1.302 12.912 1.00 91.12 118 VAL A N 1
ATOM 949 C CA . VAL A 1 118 ? -13.228 0.767 14.252 1.00 91.12 118 VAL A CA 1
ATOM 950 C C . VAL A 1 118 ? -13.736 1.865 15.191 1.00 91.12 118 VAL A C 1
ATOM 952 O O . VAL A 1 118 ? -14.693 1.650 15.938 1.00 91.12 118 VAL A O 1
ATOM 955 N N . THR A 1 119 ? -13.155 3.062 15.128 1.00 91.81 119 THR A N 1
ATOM 956 C CA . THR A 1 119 ? -13.581 4.209 15.941 1.00 91.81 119 THR A CA 1
ATOM 957 C C . THR A 1 119 ? -15.020 4.612 15.624 1.00 91.81 119 THR A C 1
ATOM 959 O O . THR A 1 119 ? -15.804 4.868 16.542 1.00 91.81 119 THR A O 1
ATOM 962 N N . LEU A 1 120 ? -15.408 4.611 14.344 1.00 91.75 120 LEU A N 1
ATOM 963 C CA . LEU A 1 120 ? -16.772 4.909 13.913 1.00 91.75 120 LEU A CA 1
ATOM 964 C C . LEU A 1 120 ? -17.772 3.853 14.408 1.00 91.75 120 LEU A C 1
ATOM 966 O O . LEU A 1 120 ? -18.852 4.205 14.877 1.00 91.75 120 LEU A O 1
ATOM 970 N N . LEU A 1 121 ? -17.397 2.573 14.397 1.00 90.75 121 LEU A N 1
ATOM 971 C CA . LEU A 1 121 ? -18.219 1.501 14.971 1.00 90.75 121 LEU A CA 1
ATOM 972 C C . LEU A 1 121 ? -18.426 1.678 16.480 1.00 90.75 121 LEU A C 1
ATOM 974 O O . LEU A 1 121 ? -19.546 1.548 16.981 1.00 90.75 121 LEU A O 1
ATOM 978 N N . VAL A 1 122 ? -17.364 2.009 17.221 1.00 89.50 122 VAL A N 1
ATOM 979 C CA . VAL A 1 122 ? -17.466 2.295 18.661 1.00 89.50 122 VAL A CA 1
ATOM 980 C C . VAL A 1 122 ? -18.356 3.513 18.901 1.00 89.50 122 VAL A C 1
ATOM 982 O O . VAL A 1 122 ? -19.214 3.476 19.784 1.00 89.50 122 VAL A O 1
ATOM 985 N N . LYS A 1 123 ? -18.210 4.562 18.086 1.00 90.88 123 LYS A N 1
ATOM 986 C CA . LYS A 1 123 ? -19.058 5.756 18.136 1.00 90.88 123 LYS A CA 1
ATOM 987 C C . LYS A 1 123 ? -20.533 5.423 17.949 1.00 90.88 123 LYS A C 1
ATOM 989 O O . LYS A 1 123 ? -21.334 5.764 18.817 1.00 90.88 123 LYS A O 1
ATOM 994 N N . ASN A 1 124 ? -20.877 4.710 16.878 1.00 89.81 124 ASN A N 1
ATOM 995 C CA . ASN A 1 124 ? -22.257 4.336 16.568 1.00 89.81 124 ASN A CA 1
ATOM 996 C C . ASN A 1 124 ? -22.884 3.529 17.715 1.00 89.81 124 ASN A C 1
ATOM 998 O O . ASN A 1 124 ? -24.023 3.777 18.110 1.00 89.81 124 ASN A O 1
ATOM 1002 N N . ARG A 1 125 ? -22.118 2.619 18.329 1.00 88.06 125 ARG A N 1
ATOM 1003 C CA . ARG A 1 125 ? -22.576 1.831 19.484 1.00 88.06 125 ARG A CA 1
ATOM 1004 C C . ARG A 1 125 ? -22.769 2.667 20.749 1.00 88.06 125 ARG A C 1
ATOM 1006 O O . ARG A 1 125 ? -23.741 2.453 21.474 1.00 88.06 125 ARG A O 1
ATOM 1013 N N . LEU A 1 126 ? -21.870 3.611 21.032 1.00 89.00 126 LEU A N 1
ATOM 1014 C CA . LEU A 1 126 ? -22.023 4.532 22.163 1.00 89.00 126 LEU A CA 1
ATOM 1015 C C . LEU A 1 126 ? -23.285 5.382 22.000 1.00 89.00 126 LEU A C 1
ATOM 1017 O O . LEU A 1 126 ? -24.099 5.435 22.926 1.00 89.00 126 LEU A O 1
ATOM 1021 N N . GLU A 1 127 ? -23.488 5.946 20.809 1.00 88.25 127 GLU A N 1
ATOM 1022 C CA . GLU A 1 127 ? -24.677 6.727 20.464 1.00 88.25 127 GLU A CA 1
ATOM 1023 C C . GLU A 1 127 ? -25.959 5.892 20.590 1.00 88.25 127 GLU A C 1
ATOM 1025 O O . GLU A 1 127 ? -26.901 6.316 21.261 1.00 88.25 127 GLU A O 1
ATOM 1030 N N . ALA A 1 128 ? -25.974 4.667 20.053 1.00 87.19 128 ALA A N 1
ATOM 1031 C CA . ALA A 1 128 ? -27.110 3.749 20.165 1.00 87.19 128 ALA A CA 1
ATOM 1032 C C . ALA A 1 128 ? -27.421 3.350 21.620 1.00 87.19 128 ALA A C 1
ATOM 1034 O O . ALA A 1 128 ? -28.579 3.132 21.976 1.00 87.19 128 ALA A O 1
ATOM 1035 N N . SER A 1 129 ? -26.401 3.279 22.482 1.00 88.38 129 SER A N 1
ATOM 1036 C CA . SER A 1 129 ? -26.563 2.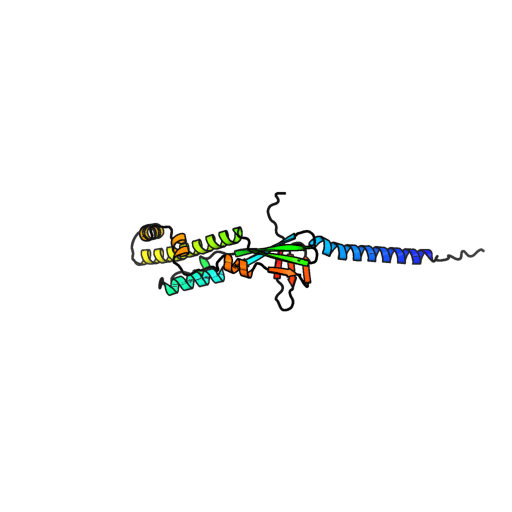997 23.915 1.00 88.38 129 SER A CA 1
ATOM 1037 C C . SER A 1 129 ? -26.977 4.216 24.754 1.00 88.38 129 SER A C 1
ATOM 1039 O O . SER A 1 129 ? -27.245 4.073 25.947 1.00 88.38 129 SER A O 1
ATOM 1041 N N . GLY A 1 130 ? -27.010 5.416 24.162 1.00 86.62 130 GLY A N 1
ATOM 1042 C CA . GLY A 1 130 ? -27.261 6.675 24.870 1.00 86.62 130 GLY A CA 1
ATOM 1043 C C . GLY A 1 130 ? -26.144 7.077 25.841 1.00 86.62 130 GLY A C 1
ATOM 1044 O O . GLY A 1 130 ? -26.365 7.912 26.722 1.00 86.62 130 GLY A O 1
ATOM 1045 N N . ARG A 1 131 ? -24.950 6.481 25.723 1.00 80.38 131 ARG A N 1
ATOM 1046 C CA . ARG A 1 131 ? -23.806 6.755 26.599 1.00 80.38 131 ARG A CA 1
ATOM 1047 C C . ARG A 1 131 ? -22.970 7.891 26.015 1.00 80.38 131 ARG A C 1
ATOM 1049 O O . ARG A 1 131 ? -22.521 7.817 24.878 1.00 80.38 131 ARG A O 1
ATOM 1056 N N . ALA A 1 132 ? -22.737 8.933 26.811 1.00 78.75 132 ALA A N 1
ATOM 1057 C CA . ALA A 1 132 ? -21.835 10.017 26.436 1.00 78.75 132 ALA A CA 1
ATOM 1058 C C . ALA A 1 132 ? -20.370 9.574 26.573 1.00 78.75 132 ALA A C 1
ATOM 1060 O O . ALA A 1 132 ? -20.010 8.900 27.541 1.00 78.75 132 ALA A O 1
ATOM 1061 N N . GLY A 1 133 ? -19.527 9.981 25.627 1.00 79.81 133 GLY A N 1
ATOM 1062 C CA . GLY A 1 133 ? -18.091 9.724 25.661 1.00 79.81 133 GLY A CA 1
ATOM 1063 C C . GLY A 1 133 ? -17.454 9.898 24.290 1.00 79.81 133 GLY A C 1
ATOM 1064 O O . GLY A 1 133 ? -18.119 9.745 23.267 1.00 79.81 133 GLY A O 1
ATOM 1065 N N . ASN A 1 134 ? -16.166 10.227 24.280 1.00 85.38 134 ASN A N 1
ATOM 1066 C CA . ASN A 1 134 ? -15.364 10.216 23.068 1.00 85.38 134 ASN A CA 1
ATOM 1067 C C . ASN A 1 134 ? -14.874 8.775 22.814 1.00 85.38 134 ASN A C 1
ATOM 1069 O O . ASN A 1 134 ? -14.200 8.218 23.686 1.00 85.38 134 ASN A O 1
ATOM 1073 N N . PRO A 1 135 ? -15.199 8.161 21.662 1.00 86.31 135 PRO A N 1
ATOM 1074 C CA . PRO A 1 135 ? -14.765 6.808 21.318 1.00 86.31 135 PRO A CA 1
ATOM 1075 C C . PRO A 1 135 ? -13.254 6.614 21.461 1.00 86.31 135 PRO A C 1
ATOM 1077 O O . PRO A 1 135 ? -12.825 5.626 22.048 1.00 86.31 135 PRO A O 1
ATOM 1080 N N . SER A 1 136 ? -12.452 7.571 20.986 1.00 83.25 136 SER A N 1
ATOM 1081 C CA . SER A 1 136 ? -10.989 7.470 20.995 1.00 83.25 136 SER A CA 1
ATOM 1082 C C . SER A 1 136 ? -10.411 7.432 22.409 1.00 83.25 136 SER A C 1
ATOM 1084 O O . SER A 1 136 ? -9.494 6.656 22.673 1.00 83.25 136 SER A O 1
ATOM 1086 N N . ASP A 1 137 ? -10.978 8.210 23.335 1.00 84.81 137 ASP A N 1
ATOM 1087 C CA . ASP A 1 137 ? -10.526 8.239 24.730 1.00 84.81 137 ASP A CA 1
ATOM 1088 C C . ASP A 1 137 ? -10.829 6.900 25.414 1.00 84.81 137 ASP A C 1
ATOM 1090 O O . ASP A 1 137 ? -9.957 6.320 26.052 1.00 84.81 137 ASP A O 1
ATOM 1094 N N . LEU A 1 138 ? -12.035 6.360 25.199 1.00 86.69 138 LEU A N 1
ATOM 1095 C CA . LEU A 1 138 ? -12.450 5.051 25.715 1.00 86.69 138 LEU A CA 1
ATOM 1096 C C . LEU A 1 138 ? -11.581 3.913 25.173 1.00 86.69 138 LEU A C 1
ATOM 1098 O O . LEU A 1 138 ? -11.199 3.013 25.921 1.00 86.69 138 LEU A O 1
ATOM 1102 N N . ILE A 1 139 ? -11.278 3.943 23.876 1.00 87.19 139 ILE A N 1
ATOM 1103 C CA . ILE A 1 139 ? -10.429 2.945 23.224 1.00 87.19 139 ILE A CA 1
ATOM 1104 C C . ILE A 1 139 ? -9.014 3.015 23.803 1.00 87.19 139 ILE A C 1
ATOM 1106 O O . ILE A 1 139 ? -8.490 1.996 24.244 1.00 87.19 139 ILE A O 1
ATOM 1110 N N . THR A 1 140 ? -8.434 4.212 23.884 1.00 87.75 140 THR A N 1
ATOM 1111 C CA . THR A 1 140 ? -7.076 4.412 24.410 1.00 87.75 140 THR A CA 1
ATOM 1112 C C . THR A 1 140 ? -6.983 4.025 25.888 1.00 87.75 140 THR A C 1
ATOM 1114 O O . THR A 1 140 ? -6.037 3.352 26.290 1.00 87.75 140 THR A O 1
ATOM 1117 N N . GLU A 1 141 ? -7.979 4.383 26.704 1.00 88.38 141 GLU A N 1
ATOM 1118 C CA . GLU A 1 141 ? -8.051 4.002 28.121 1.00 88.38 141 GLU A CA 1
ATOM 1119 C C . GLU A 1 141 ? -8.152 2.479 28.297 1.00 88.38 141 GLU A C 1
ATOM 1121 O O . GLU A 1 141 ? -7.550 1.916 29.211 1.00 88.38 141 GLU A O 1
ATOM 1126 N N . THR A 1 142 ? -8.875 1.800 27.401 1.00 87.38 142 THR A N 1
ATOM 1127 C CA . THR A 1 142 ? -9.064 0.343 27.457 1.00 87.38 142 THR A CA 1
ATOM 1128 C C . THR A 1 142 ? -7.834 -0.422 26.967 1.00 87.38 142 THR A C 1
ATOM 1130 O O . THR A 1 142 ? -7.475 -1.444 27.550 1.00 87.38 142 THR A O 1
ATOM 1133 N N . LEU A 1 143 ? -7.201 0.045 25.889 1.00 89.00 143 LEU A N 1
ATOM 1134 C CA . LEU A 1 143 ? -6.078 -0.639 25.243 1.00 89.00 143 LEU A CA 1
ATOM 1135 C C . LEU A 1 143 ? -4.720 -0.270 25.853 1.00 89.00 143 LEU A C 1
ATOM 1137 O O . LEU A 1 143 ? -3.758 -1.018 25.699 1.00 89.00 143 LEU A O 1
ATOM 1141 N N . GLY A 1 144 ? -4.618 0.881 26.524 1.00 89.31 144 GLY A N 1
ATOM 1142 C CA . GLY A 1 144 ? -3.358 1.407 27.057 1.00 89.31 144 GLY A CA 1
ATOM 1143 C C . GLY A 1 144 ? -2.356 1.859 25.984 1.00 89.31 144 GLY A C 1
ATOM 1144 O O . GLY A 1 144 ? -1.215 2.176 26.314 1.00 89.31 144 GLY A O 1
ATOM 1145 N N . CYS A 1 145 ? -2.768 1.882 24.717 1.00 88.94 145 CYS A N 1
ATOM 1146 C CA . CYS A 1 145 ? -2.000 2.301 23.546 1.00 88.94 145 CYS A CA 1
ATOM 1147 C C . CYS A 1 145 ? -2.947 2.889 22.488 1.00 88.94 145 CYS A C 1
ATOM 1149 O O . CYS A 1 145 ? -4.170 2.839 22.650 1.00 88.94 145 CYS A O 1
ATOM 1151 N N . ASP A 1 146 ? -2.392 3.474 21.424 1.00 87.44 146 ASP A N 1
ATOM 1152 C CA . ASP A 1 146 ? -3.198 3.939 20.299 1.00 87.44 146 ASP A CA 1
ATOM 1153 C C . ASP A 1 146 ? -3.766 2.757 19.496 1.00 87.44 146 ASP A C 1
ATOM 1155 O O . ASP A 1 146 ? -3.175 1.675 19.408 1.00 87.44 146 ASP A O 1
ATOM 1159 N N . LEU A 1 147 ? -4.951 2.965 18.921 1.00 90.31 147 LEU A N 1
ATOM 1160 C CA . LEU A 1 147 ? -5.696 1.907 18.250 1.00 90.31 147 LEU A CA 1
ATOM 1161 C C . LEU A 1 147 ? -4.990 1.420 16.979 1.00 90.31 147 LEU A C 1
ATOM 1163 O O . LEU A 1 147 ? -5.020 0.222 16.710 1.00 90.31 147 LEU A O 1
ATOM 1167 N N . ALA A 1 148 ? -4.339 2.303 16.219 1.00 88.50 148 ALA A N 1
ATOM 1168 C CA . ALA A 1 148 ? -3.594 1.905 15.026 1.00 88.50 148 ALA A CA 1
ATOM 1169 C C . ALA A 1 148 ? -2.444 0.944 15.369 1.00 88.50 148 ALA A C 1
ATOM 1171 O O . ALA A 1 148 ? -2.321 -0.104 14.733 1.00 88.50 148 ALA A O 1
ATOM 1172 N N . THR A 1 149 ? -1.654 1.241 16.405 1.00 88.81 149 THR A N 1
ATOM 1173 C CA . THR A 1 149 ? -0.605 0.342 16.913 1.00 88.81 149 THR A CA 1
ATOM 1174 C C . THR A 1 149 ? -1.197 -0.981 17.382 1.00 88.81 149 THR A C 1
ATOM 1176 O O . THR A 1 149 ? -0.716 -2.045 16.989 1.00 88.81 149 THR A O 1
ATOM 1179 N N . TYR A 1 150 ? -2.288 -0.940 18.155 1.00 90.94 150 TYR A N 1
ATOM 1180 C CA . TYR A 1 150 ? -2.956 -2.159 18.607 1.00 90.94 150 TYR A CA 1
ATOM 1181 C C . TYR A 1 150 ? -3.418 -3.035 17.435 1.00 90.94 150 TYR A C 1
ATOM 1183 O O . TYR A 1 150 ? -3.175 -4.243 17.441 1.00 90.94 150 TYR A O 1
ATOM 1191 N N . LEU A 1 151 ? -4.061 -2.440 16.425 1.00 91.94 151 LEU A N 1
ATOM 1192 C CA . LEU A 1 151 ? -4.542 -3.145 15.237 1.00 91.94 151 LEU A CA 1
ATOM 1193 C C . LEU A 1 151 ? -3.383 -3.718 14.422 1.00 91.94 151 LEU A C 1
ATOM 1195 O O . LEU A 1 151 ? -3.469 -4.859 13.983 1.00 91.94 151 LEU A O 1
ATOM 1199 N N . LYS A 1 152 ? -2.280 -2.980 14.276 1.00 89.75 152 LYS A N 1
ATOM 1200 C CA . LYS A 1 152 ? -1.084 -3.465 13.578 1.00 89.75 152 LYS A CA 1
ATOM 1201 C C . LYS A 1 152 ? -0.478 -4.708 14.229 1.00 89.75 152 LYS A C 1
ATOM 1203 O O . LYS A 1 152 ? 0.001 -5.592 13.526 1.00 89.75 152 LYS A O 1
ATOM 1208 N N . GLU A 1 153 ? -0.498 -4.785 15.556 1.00 90.00 153 GLU A N 1
ATOM 1209 C CA . GLU A 1 153 ? 0.094 -5.904 16.296 1.00 90.00 153 GLU A CA 1
ATOM 1210 C C . GLU A 1 153 ? -0.862 -7.087 16.505 1.00 90.00 153 GLU A C 1
ATOM 1212 O O . GLU A 1 153 ? -0.408 -8.228 16.601 1.00 90.00 153 GLU A O 1
ATOM 1217 N N . ASN A 1 154 ? -2.174 -6.836 16.604 1.00 88.62 154 ASN A N 1
ATOM 1218 C CA . ASN A 1 154 ? -3.139 -7.832 17.085 1.00 88.62 154 ASN A CA 1
ATOM 1219 C C . ASN A 1 154 ? -4.240 -8.194 16.079 1.00 88.62 154 ASN A C 1
ATOM 1221 O O . ASN A 1 154 ? -4.901 -9.220 16.260 1.00 88.62 154 ASN A O 1
ATOM 1225 N N . ALA A 1 155 ? -4.476 -7.384 15.045 1.00 87.44 155 ALA A N 1
ATOM 1226 C CA . ALA A 1 155 ? -5.447 -7.719 14.009 1.00 87.44 155 ALA A CA 1
ATOM 1227 C C . ALA A 1 155 ? -4.810 -8.616 12.928 1.00 87.44 155 ALA A C 1
ATOM 1229 O O . ALA A 1 155 ? -3.588 -8.638 12.768 1.00 87.44 155 ALA A O 1
ATOM 1230 N N . PRO A 1 156 ? -5.619 -9.367 12.157 1.00 87.81 156 PRO A N 1
ATOM 1231 C CA . PRO A 1 156 ? -5.156 -9.986 10.923 1.00 87.81 156 PRO A CA 1
ATOM 1232 C C . PRO A 1 156 ? -4.526 -8.938 10.002 1.00 87.81 156 PRO A C 1
ATOM 1234 O O . PRO A 1 156 ? -5.025 -7.816 9.897 1.00 87.81 156 PRO A O 1
ATOM 1237 N N . ALA A 1 157 ? -3.449 -9.319 9.318 1.00 91.12 157 ALA A N 1
ATOM 1238 C CA . ALA A 1 157 ? -2.764 -8.427 8.397 1.00 91.12 157 ALA A CA 1
ATOM 1239 C C . ALA A 1 157 ? -3.703 -8.018 7.250 1.00 91.12 157 ALA A C 1
ATOM 1241 O O . ALA A 1 157 ? -4.148 -8.859 6.471 1.00 91.12 157 ALA A O 1
ATOM 1242 N N . ILE A 1 158 ? -3.982 -6.717 7.151 1.00 93.56 158 ILE A N 1
ATOM 1243 C CA . ILE A 1 158 ? -4.765 -6.109 6.059 1.00 93.56 158 ILE A CA 1
ATOM 1244 C C . ILE A 1 158 ? -3.899 -5.749 4.842 1.00 93.56 158 ILE A C 1
ATOM 1246 O O . ILE A 1 158 ? -4.411 -5.348 3.801 1.00 93.56 158 ILE A O 1
ATOM 1250 N N . LEU A 1 159 ? -2.579 -5.871 4.990 1.00 93.12 159 LEU A N 1
ATOM 1251 C CA . LEU A 1 159 ? -1.578 -5.622 3.964 1.00 93.12 159 LEU A CA 1
ATOM 1252 C C . LEU A 1 159 ? -0.585 -6.790 3.926 1.00 93.12 159 LEU A C 1
ATOM 1254 O O . LEU A 1 159 ? -0.209 -7.290 4.991 1.00 93.12 159 LEU A O 1
ATOM 1258 N N . PRO A 1 160 ? -0.112 -7.196 2.736 1.00 92.38 160 PRO A N 1
ATOM 1259 C CA . PRO A 1 160 ? 1.053 -8.065 2.623 1.00 92.38 160 PRO A CA 1
ATOM 1260 C C . PRO A 1 160 ? 2.279 -7.372 3.217 1.00 92.38 160 PRO A C 1
ATOM 1262 O O . PRO A 1 160 ? 2.411 -6.157 3.094 1.00 92.38 160 PRO A O 1
ATOM 1265 N N . SER A 1 161 ? 3.193 -8.126 3.823 1.00 91.81 161 SER A N 1
ATOM 1266 C CA . SER A 1 161 ? 4.402 -7.546 4.415 1.00 91.81 161 SER A CA 1
ATOM 1267 C C . SER A 1 161 ? 5.349 -6.968 3.357 1.00 91.81 161 SER A C 1
ATOM 1269 O O . SER A 1 161 ? 5.374 -7.411 2.203 1.00 91.81 161 SER A O 1
ATOM 1271 N N . PHE A 1 162 ? 6.195 -6.015 3.768 1.00 92.00 162 PHE A N 1
ATOM 1272 C CA . PHE A 1 162 ? 7.229 -5.461 2.891 1.00 92.00 162 PHE A CA 1
ATOM 1273 C C . PHE A 1 162 ? 8.112 -6.563 2.299 1.00 92.00 162 PHE A C 1
ATOM 1275 O O . PHE A 1 162 ? 8.374 -6.548 1.103 1.00 92.00 162 PHE A O 1
ATOM 1282 N N . ASP A 1 163 ? 8.531 -7.544 3.100 1.00 91.00 163 ASP A N 1
ATOM 1283 C CA . ASP A 1 163 ? 9.408 -8.621 2.636 1.00 91.00 163 ASP A CA 1
ATOM 1284 C C . ASP A 1 163 ? 8.719 -9.545 1.621 1.00 91.00 163 ASP A C 1
ATOM 1286 O O . ASP A 1 163 ? 9.353 -9.963 0.649 1.00 91.00 163 ASP A O 1
ATOM 1290 N N . GLU A 1 164 ? 7.424 -9.829 1.784 1.00 90.88 164 GLU A N 1
ATOM 1291 C CA . GLU A 1 164 ? 6.636 -10.605 0.814 1.00 90.88 164 GLU A CA 1
ATOM 1292 C C . GLU A 1 164 ? 6.492 -9.857 -0.520 1.00 90.88 164 GLU A C 1
ATOM 1294 O O . GLU A 1 164 ? 6.719 -10.427 -1.598 1.00 90.88 164 GLU A O 1
ATOM 12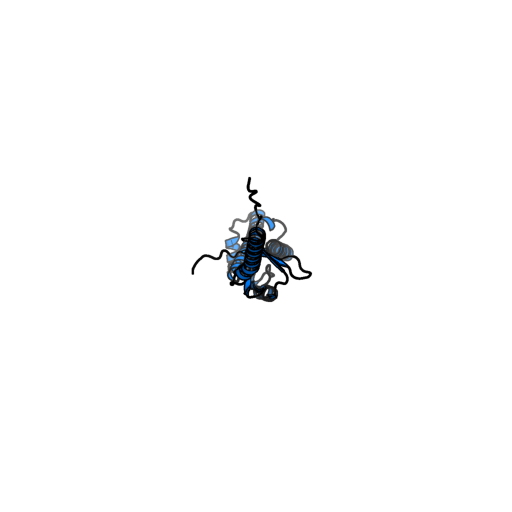99 N N . LEU A 1 165 ? 6.169 -8.561 -0.469 1.00 91.12 165 LEU A N 1
ATOM 1300 C CA . LEU A 1 165 ? 6.064 -7.727 -1.668 1.00 91.12 165 LEU A CA 1
ATOM 1301 C C . LEU A 1 165 ? 7.423 -7.500 -2.321 1.00 91.12 165 LEU A C 1
ATOM 1303 O O . LEU A 1 165 ? 7.541 -7.572 -3.543 1.00 91.12 165 LEU A O 1
ATOM 1307 N N . ASN A 1 166 ? 8.467 -7.264 -1.536 1.00 88.81 166 ASN A N 1
ATOM 1308 C CA . ASN A 1 166 ? 9.805 -7.033 -2.049 1.00 88.81 166 ASN A CA 1
ATOM 1309 C C . ASN A 1 166 ? 10.367 -8.309 -2.683 1.00 88.81 166 ASN A C 1
ATOM 1311 O O . ASN A 1 166 ? 10.874 -8.252 -3.795 1.00 88.81 166 ASN A O 1
ATOM 1315 N N . SER A 1 167 ? 10.180 -9.478 -2.065 1.00 86.81 167 SER A N 1
ATOM 1316 C CA . SER A 1 167 ? 10.618 -10.760 -2.641 1.00 86.81 167 SER A CA 1
ATOM 1317 C C . SER A 1 167 ? 9.896 -11.093 -3.950 1.00 86.81 167 SER A C 1
ATOM 1319 O O . SER A 1 167 ? 10.490 -11.665 -4.863 1.00 86.81 167 SER A O 1
ATOM 1321 N N . SER A 1 168 ? 8.616 -10.730 -4.066 1.00 84.25 168 SER A N 1
ATOM 1322 C CA . SER A 1 168 ? 7.837 -10.934 -5.293 1.00 84.25 168 SER A CA 1
ATOM 1323 C C . SER A 1 168 ? 8.084 -9.861 -6.363 1.00 84.25 168 SER A C 1
ATOM 1325 O O . SER A 1 168 ? 7.885 -10.130 -7.551 1.00 84.25 168 SER A O 1
ATOM 1327 N N . THR A 1 169 ? 8.550 -8.671 -5.970 1.00 83.19 169 THR A N 1
ATOM 1328 C CA . THR A 1 169 ? 8.820 -7.529 -6.860 1.00 83.19 169 THR A CA 1
ATOM 1329 C C . THR A 1 169 ? 10.271 -7.467 -7.326 1.00 83.19 169 THR A C 1
ATOM 1331 O O . THR A 1 169 ? 10.515 -7.025 -8.447 1.00 83.19 169 THR A O 1
ATOM 1334 N N . GLN A 1 170 ? 11.228 -7.916 -6.509 1.00 79.88 170 GLN A N 1
ATOM 1335 C CA . GLN A 1 170 ? 12.657 -7.853 -6.798 1.00 79.88 170 GLN A CA 1
ATOM 1336 C C . GLN A 1 170 ? 13.001 -8.781 -7.963 1.00 79.88 170 GLN A C 1
ATOM 1338 O O . GLN A 1 170 ? 13.327 -9.958 -7.806 1.00 79.88 170 GLN A O 1
ATOM 1343 N N . LYS A 1 171 ? 12.900 -8.229 -9.169 1.00 81.69 171 LYS A N 1
ATOM 1344 C CA . LYS A 1 171 ? 13.099 -8.939 -10.425 1.00 81.69 171 LYS A CA 1
ATOM 1345 C C . LYS A 1 171 ? 14.152 -8.209 -11.231 1.00 81.69 171 LYS A C 1
ATOM 1347 O O . LYS A 1 171 ? 13.960 -7.066 -11.633 1.00 81.69 171 LYS A O 1
ATOM 1352 N N . SER A 1 172 ? 15.242 -8.904 -11.515 1.00 82.31 172 SER A N 1
ATOM 1353 C CA . SER A 1 172 ? 16.144 -8.521 -12.592 1.00 82.31 172 SER A CA 1
ATOM 1354 C C . SER A 1 172 ? 15.697 -9.223 -13.862 1.00 82.31 172 SER A C 1
ATOM 1356 O O . SER A 1 172 ? 15.361 -10.409 -13.846 1.00 82.31 172 SER A O 1
ATOM 1358 N N . GLY A 1 173 ? 15.694 -8.507 -14.974 1.00 79.88 173 GLY A N 1
ATOM 1359 C CA . GLY A 1 173 ? 15.254 -9.072 -16.235 1.00 79.88 173 GLY A CA 1
ATOM 1360 C C . GLY A 1 173 ? 15.892 -8.407 -17.432 1.00 79.88 173 GLY A C 1
ATOM 1361 O O . GLY A 1 173 ? 16.614 -7.416 -17.332 1.00 79.88 173 GLY A O 1
ATOM 1362 N N . ARG A 1 174 ? 15.597 -8.982 -18.594 1.00 80.06 174 ARG A N 1
ATOM 1363 C CA . ARG A 1 174 ? 15.893 -8.379 -19.885 1.00 80.06 174 ARG A CA 1
ATOM 1364 C C . ARG A 1 174 ? 14.581 -8.166 -20.616 1.00 80.06 174 ARG A C 1
ATOM 1366 O O . ARG A 1 174 ? 13.807 -9.105 -20.768 1.00 80.06 174 ARG A O 1
ATOM 1373 N N . ALA A 1 175 ? 14.324 -6.937 -21.038 1.00 73.31 175 ALA A N 1
ATOM 1374 C CA . ALA A 1 175 ? 13.139 -6.625 -21.818 1.00 73.31 175 ALA A CA 1
ATOM 1375 C C . ALA A 1 175 ? 13.285 -7.227 -23.224 1.00 73.31 175 ALA A C 1
ATOM 1377 O O . ALA A 1 175 ? 14.267 -6.956 -23.918 1.00 73.31 175 ALA A O 1
ATOM 1378 N N . GLU A 1 176 ? 12.314 -8.039 -23.644 1.00 71.25 176 GLU A N 1
ATOM 1379 C CA . GLU A 1 176 ? 12.242 -8.558 -25.016 1.00 71.25 176 GLU A CA 1
ATOM 1380 C C . GLU A 1 176 ? 11.776 -7.471 -25.983 1.00 71.25 176 GLU A C 1
ATOM 1382 O O . GLU A 1 176 ? 12.290 -7.339 -27.091 1.00 71.25 176 GLU A O 1
ATOM 1387 N N . THR A 1 177 ? 10.799 -6.669 -25.557 1.00 73.75 177 THR A N 1
ATOM 1388 C CA . THR A 1 177 ? 10.334 -5.482 -26.271 1.00 73.75 177 THR A CA 1
ATOM 1389 C C . THR A 1 177 ? 9.960 -4.406 -25.262 1.00 73.75 177 THR A C 1
ATOM 1391 O O . THR A 1 177 ? 9.274 -4.669 -24.274 1.00 73.75 177 THR A O 1
ATOM 1394 N N . TYR A 1 178 ? 10.410 -3.180 -25.516 1.00 74.38 178 TYR A N 1
ATOM 1395 C CA . TYR A 1 178 ? 10.040 -2.012 -24.729 1.00 74.38 178 TYR A CA 1
ATOM 1396 C C . TYR A 1 178 ? 9.707 -0.840 -25.651 1.00 74.38 178 TYR A C 1
ATOM 1398 O O . TYR A 1 178 ? 10.349 -0.627 -26.680 1.00 74.38 178 TYR A O 1
ATOM 1406 N N . LEU A 1 179 ? 8.683 -0.075 -25.282 1.00 74.12 179 LEU A N 1
ATOM 1407 C CA . LEU A 1 179 ? 8.270 1.136 -25.979 1.00 74.12 179 LEU A CA 1
ATOM 1408 C C . LEU A 1 179 ? 8.349 2.298 -25.000 1.00 74.12 179 LEU A C 1
ATOM 1410 O O . LEU A 1 179 ? 7.670 2.301 -23.982 1.00 74.12 179 LEU A O 1
ATOM 1414 N N . CYS A 1 180 ? 9.158 3.300 -25.326 1.00 72.94 180 CYS A N 1
ATOM 1415 C CA . CYS A 1 180 ? 9.189 4.552 -24.583 1.00 72.94 180 CYS A CA 1
ATOM 1416 C C . CYS A 1 180 ? 8.561 5.661 -25.424 1.00 72.94 180 CYS A C 1
ATOM 1418 O O . CYS A 1 180 ? 9.034 5.970 -26.527 1.00 72.94 180 CYS A O 1
ATOM 1420 N N . ASN A 1 181 ? 7.530 6.295 -24.877 1.00 74.31 181 ASN A N 1
ATOM 1421 C CA . ASN A 1 181 ? 6.887 7.463 -25.452 1.00 74.31 181 ASN A CA 1
ATOM 1422 C C . ASN A 1 181 ? 6.857 8.603 -24.429 1.00 74.31 181 ASN A C 1
ATOM 1424 O O . ASN A 1 181 ? 5.961 8.669 -23.593 1.00 74.31 181 ASN A O 1
ATOM 1428 N N . GLY A 1 182 ? 7.843 9.502 -24.504 1.00 74.56 182 GLY A N 1
ATOM 1429 C CA . GLY A 1 182 ? 7.933 10.672 -23.628 1.00 74.56 182 GLY A CA 1
ATOM 1430 C C . GLY A 1 182 ? 8.055 10.287 -22.153 1.00 74.56 182 GLY A C 1
ATOM 1431 O O . GLY A 1 182 ? 9.157 9.998 -21.689 1.00 74.56 182 GLY A O 1
ATOM 1432 N N . ASN A 1 183 ? 6.916 10.288 -21.459 1.00 80.31 183 ASN A N 1
ATOM 1433 C CA . ASN A 1 183 ? 6.800 10.028 -20.027 1.00 80.31 183 ASN A CA 1
ATOM 1434 C C . ASN A 1 183 ? 6.294 8.624 -19.688 1.00 80.31 183 ASN A C 1
ATOM 1436 O O . ASN A 1 183 ? 6.235 8.300 -18.512 1.00 80.31 183 ASN A O 1
ATOM 1440 N N . THR A 1 184 ? 5.974 7.789 -20.675 1.00 80.88 184 THR A N 1
ATOM 1441 C CA . THR A 1 184 ? 5.478 6.432 -20.423 1.00 80.88 184 THR A CA 1
ATOM 1442 C C . THR A 1 184 ? 6.391 5.404 -21.069 1.00 80.88 184 THR A C 1
ATOM 1444 O O . THR A 1 184 ? 6.788 5.523 -22.234 1.00 80.88 184 THR A O 1
ATOM 1447 N N . LEU A 1 185 ? 6.696 4.374 -20.299 1.00 82.81 185 LEU A N 1
ATOM 1448 C CA . LEU A 1 185 ? 7.450 3.199 -20.675 1.00 82.81 185 LEU A CA 1
ATOM 1449 C C . LEU A 1 185 ? 6.525 1.988 -20.588 1.00 82.81 185 LEU A C 1
ATOM 1451 O O . LEU A 1 185 ? 5.901 1.733 -19.565 1.00 82.81 185 LEU A O 1
ATOM 1455 N N . VAL A 1 186 ? 6.479 1.216 -21.664 1.00 83.50 186 VAL A N 1
ATOM 1456 C CA . VAL A 1 186 ? 5.759 -0.053 -21.727 1.00 83.50 186 VAL A CA 1
ATOM 1457 C C . VAL A 1 186 ? 6.778 -1.165 -21.886 1.00 83.50 186 VAL A C 1
ATOM 1459 O O . VAL A 1 186 ? 7.578 -1.129 -22.823 1.00 83.50 186 VAL A O 1
ATOM 1462 N N . ILE A 1 187 ? 6.737 -2.154 -20.998 1.00 81.25 187 ILE A N 1
ATOM 1463 C CA . ILE A 1 187 ? 7.535 -3.378 -21.105 1.00 81.25 187 ILE A CA 1
ATOM 1464 C C . ILE A 1 187 ? 6.603 -4.531 -21.449 1.00 81.25 187 ILE A C 1
ATOM 1466 O O . ILE A 1 187 ? 5.605 -4.751 -20.766 1.00 81.25 187 ILE A O 1
ATOM 1470 N N . VAL A 1 188 ? 6.952 -5.278 -22.495 1.00 77.25 188 VAL A N 1
ATOM 1471 C CA . VAL A 1 188 ? 6.243 -6.493 -22.899 1.00 77.25 188 VAL A CA 1
ATOM 1472 C C . VAL A 1 188 ? 7.164 -7.684 -22.658 1.00 77.25 188 VAL A C 1
ATOM 1474 O O . VAL A 1 188 ? 8.282 -7.725 -23.179 1.00 77.25 188 VAL A O 1
ATOM 1477 N N . LYS A 1 189 ? 6.692 -8.637 -21.852 1.00 72.56 189 LYS A N 1
ATOM 1478 C CA . LYS A 1 189 ? 7.326 -9.941 -21.624 1.00 72.56 189 LYS A CA 1
ATOM 1479 C C . LYS A 1 189 ? 6.485 -11.000 -22.349 1.00 72.56 189 LYS A C 1
ATOM 1481 O O . LYS A 1 189 ? 5.259 -10.912 -22.334 1.00 72.56 189 LYS A O 1
ATOM 1486 N N . SER A 1 190 ? 7.110 -11.967 -23.023 1.00 67.69 190 SER A N 1
ATOM 1487 C CA . SER A 1 190 ? 6.388 -13.017 -23.755 1.00 67.69 190 SER A CA 1
ATOM 1488 C C . SER A 1 190 ? 5.388 -13.758 -22.860 1.00 67.69 190 SER A C 1
ATOM 1490 O O . SER A 1 190 ? 5.768 -14.386 -21.874 1.00 67.69 190 SER A O 1
ATOM 1492 N N . GLY A 1 191 ? 4.105 -13.697 -23.227 1.00 66.75 191 GLY A N 1
ATOM 1493 C CA . GLY A 1 191 ? 3.017 -14.372 -22.515 1.00 66.75 191 GLY A CA 1
ATOM 1494 C C . GLY A 1 191 ? 2.469 -13.633 -21.290 1.00 66.75 191 GLY A C 1
ATOM 1495 O O . GLY A 1 191 ? 1.579 -14.173 -20.640 1.00 66.75 191 GLY A O 1
ATOM 1496 N N . GLU A 1 192 ? 2.953 -12.425 -20.991 1.00 75.31 192 GLU A N 1
ATOM 1497 C CA . GLU A 1 192 ? 2.437 -11.575 -19.912 1.00 75.31 192 GLU A CA 1
ATOM 1498 C C . GLU A 1 192 ? 1.780 -10.308 -20.472 1.00 75.31 192 GLU A C 1
ATOM 1500 O O . GLU A 1 192 ? 2.109 -9.838 -21.568 1.00 75.31 192 GLU A O 1
ATOM 1505 N N . ASP A 1 193 ? 0.856 -9.739 -19.699 1.00 78.00 193 ASP A N 1
ATOM 1506 C CA . ASP A 1 193 ? 0.254 -8.454 -20.029 1.00 78.00 193 ASP A CA 1
ATOM 1507 C C . ASP A 1 193 ? 1.312 -7.336 -20.039 1.00 78.00 193 ASP A C 1
ATOM 1509 O O . ASP A 1 193 ? 2.258 -7.350 -19.242 1.00 78.00 193 ASP A O 1
ATOM 1513 N N . PRO A 1 194 ? 1.176 -6.346 -20.940 1.00 80.62 194 PRO A N 1
ATOM 1514 C CA . PRO A 1 194 ? 2.094 -5.222 -21.004 1.00 80.62 194 PRO A CA 1
ATOM 1515 C C . PRO A 1 194 ? 2.067 -4.433 -19.694 1.00 80.62 194 PRO A C 1
ATOM 1517 O O . PRO A 1 194 ? 1.014 -3.997 -19.230 1.00 80.62 194 PRO A O 1
ATOM 1520 N N . ILE A 1 195 ? 3.248 -4.193 -19.132 1.00 83.50 195 ILE A N 1
ATOM 1521 C CA . ILE A 1 195 ? 3.397 -3.446 -17.888 1.00 83.50 195 ILE A CA 1
ATOM 1522 C C . ILE A 1 195 ? 3.740 -1.996 -18.215 1.00 83.50 195 ILE A C 1
ATOM 1524 O O . ILE A 1 195 ? 4.706 -1.718 -18.932 1.00 83.50 195 ILE A O 1
ATOM 1528 N N . LEU A 1 196 ? 2.947 -1.080 -17.664 1.00 85.56 196 LEU A N 1
ATOM 1529 C CA . LEU A 1 196 ? 3.117 0.362 -17.804 1.00 85.56 196 LEU A CA 1
ATOM 1530 C C . LEU A 1 196 ? 3.917 0.925 -16.629 1.00 85.56 196 LEU A C 1
ATOM 1532 O O . LEU A 1 196 ? 3.645 0.610 -15.470 1.00 85.56 196 LEU A O 1
ATOM 1536 N N . TYR A 1 197 ? 4.873 1.786 -16.953 1.00 85.62 197 TYR A N 1
ATOM 1537 C CA . TYR A 1 197 ? 5.604 2.612 -16.007 1.00 85.62 197 TYR A CA 1
ATOM 1538 C C . TYR A 1 197 ? 5.586 4.057 -16.488 1.00 85.62 197 TYR A C 1
ATOM 1540 O O . TYR A 1 197 ? 5.758 4.332 -17.677 1.00 85.62 197 TYR A O 1
ATOM 1548 N N . ASP A 1 198 ? 5.459 4.980 -15.552 1.00 85.38 198 ASP A N 1
ATOM 1549 C CA . ASP A 1 198 ? 5.631 6.399 -15.798 1.00 85.38 198 ASP A CA 1
ATOM 1550 C C . ASP A 1 198 ? 7.054 6.825 -15.462 1.00 85.38 198 ASP A C 1
ATOM 1552 O O . ASP A 1 198 ? 7.783 6.177 -14.705 1.00 85.38 198 ASP A O 1
ATOM 1556 N N . LYS A 1 199 ? 7.508 7.899 -16.094 1.00 81.69 199 LYS A N 1
ATOM 1557 C CA . LYS A 1 199 ? 8.844 8.429 -15.871 1.00 81.69 199 LYS A CA 1
ATOM 1558 C C . LYS A 1 199 ? 8.958 8.865 -14.418 1.00 81.69 199 LYS A C 1
ATOM 1560 O O . LYS A 1 199 ? 8.114 9.605 -13.924 1.00 81.69 199 LYS A O 1
ATOM 1565 N N . TRP A 1 200 ? 10.020 8.429 -13.746 1.00 75.44 200 TRP A N 1
ATOM 1566 C CA . TRP A 1 200 ? 10.282 8.877 -12.386 1.00 75.44 200 TRP A CA 1
ATOM 1567 C C . TRP A 1 200 ? 10.637 10.363 -12.406 1.00 75.44 200 TRP A C 1
ATOM 1569 O O . TRP A 1 200 ? 11.714 10.755 -12.860 1.00 75.44 200 TRP A O 1
ATOM 1579 N N . GLU A 1 201 ? 9.722 11.184 -11.908 1.00 67.06 201 GLU A N 1
ATOM 1580 C CA . GLU A 1 201 ? 9.931 12.603 -11.626 1.00 67.06 201 GLU A CA 1
ATOM 1581 C C . GLU A 1 201 ? 10.372 12.764 -10.164 1.00 67.06 201 GLU A C 1
ATOM 1583 O O . GLU A 1 201 ? 9.752 13.471 -9.380 1.00 67.06 201 GLU A O 1
ATOM 1588 N N . GLY A 1 202 ? 11.422 12.047 -9.754 1.00 54.44 202 GLY A N 1
ATOM 1589 C CA . GLY A 1 202 ? 12.033 12.289 -8.446 1.00 54.44 202 GLY A CA 1
ATOM 1590 C C . GLY A 1 202 ? 12.623 13.695 -8.388 1.00 54.44 202 GLY A C 1
ATOM 1591 O O . GLY A 1 202 ? 13.233 14.133 -9.367 1.00 54.44 202 GLY A O 1
ATOM 1592 N N . GLU A 1 203 ? 12.434 14.379 -7.255 1.00 42.94 203 GLU A N 1
ATOM 1593 C CA . GLU A 1 203 ? 12.965 15.717 -6.981 1.00 42.94 203 GLU A CA 1
ATOM 1594 C C . GLU A 1 203 ? 14.412 15.850 -7.464 1.00 42.94 203 GLU A C 1
ATOM 1596 O O . GLU A 1 203 ? 15.301 15.086 -7.081 1.00 42.94 203 GLU A O 1
ATOM 1601 N N . GLY A 1 204 ? 14.634 16.838 -8.332 1.00 41.47 204 GLY A N 1
ATOM 1602 C CA . GLY A 1 204 ? 15.969 17.237 -8.730 1.00 41.47 204 GLY A CA 1
ATOM 1603 C C . GLY A 1 204 ? 16.749 17.688 -7.505 1.00 41.47 204 GLY A C 1
ATOM 1604 O O . GLY A 1 204 ? 16.450 18.731 -6.941 1.00 41.47 204 GLY A O 1
ATOM 1605 N N . ASN A 1 205 ? 17.745 16.898 -7.129 1.00 34.94 205 ASN A N 1
ATOM 1606 C CA . ASN A 1 205 ? 18.910 17.321 -6.368 1.00 34.94 205 ASN A CA 1
ATOM 1607 C C . ASN A 1 205 ? 20.085 16.451 -6.842 1.00 34.94 205 ASN A C 1
ATOM 1609 O O . ASN A 1 205 ? 20.473 15.484 -6.188 1.00 34.94 205 ASN A O 1
ATOM 1613 N N . GLU A 1 206 ? 20.592 16.777 -8.033 1.00 33.97 206 GLU A N 1
ATOM 1614 C CA . GLU A 1 206 ? 22.028 16.670 -8.328 1.00 33.97 206 GLU A CA 1
ATOM 1615 C C . GLU A 1 206 ? 22.672 18.037 -8.082 1.00 33.97 206 GLU A C 1
ATOM 1617 O O . GLU A 1 206 ? 22.049 19.054 -8.475 1.00 33.97 206 GLU A O 1
#

Foldseek 3Di:
DDDDPPPPDPVVVVVVVVVVVVVVVVVVVVVVVVLVVLQPWFKWKDKDWCQVLLLVQLVVQCVVVVLDDPDDLSVLQDGQIFIWMWIAHHPQKIWIFTDPVRVVVSLVSSLVSSLVVVQVSQVVVCVVVVHDDRSQVVVCVVVVHGNSVVCVVPPPDSDDDNCVCGVVGGDIDGAPDWDDDPFWIWGDDVPDDIDIIGGDPPDDDD

pLDDT: mean 81.8, std 13.96, range [33.97, 95.62]